Protein AF-A0A951MA47-F1 (afdb_monomer)

Mean predicted aligned error: 8.1 Å

Sequence (276 aa):
MQHIRQRESVGVTGVPTDPWRLNEQLLAAVAACHGVDVARRQLLNTLNTRKKLENVSHIVGARAGAGLSGSAEQRQLADGLASSGRAVELATDEWETASRHFTRLTRFLPSQLDDCVEGFVAVDAAEIDRLAQASLLACPNTQAHLKQLALEGARRRDASPDQVVPTADELSAWIFLLHQARSQAIGRFSQAREAYLQAEMAWELAKARVARARSARQIAEAQFRVGARAVGAFAQALFDLVGLRNELLRRESDACVARAAMYAMALQLPEQFGLR

Nearest PDB structures (foldseek):
  1ek9-assembly1_A  TM=6.982E-01  e=3.423E-06  Escherichia coli
  5bun-assembly1_B  TM=6.907E-01  e=4.918E-06  Salmonella enterica subsp. enterica serovar Typhi
  1wp1-assembly2_B  TM=6.843E-01  e=1.272E-05  Pseudomonas aeruginosa
  5azs-assembly1_A  TM=6.868E-01  e=1.747E-05  Pseudomonas aeruginosa PAO1
  5azs-assembly1_C  TM=6.600E-01  e=5.930E-05  Pseudomonas aeruginosa PAO1

Radius of gyration: 27.95 Å; Cα contacts (8 Å, |Δi|>4): 235; chains: 1; bounding box: 67×33×91 Å

Foldseek 3Di:
DDDPDDDDDDDDDDDPPDLLNVLVLLLQLLLLLLQLLLLVVLLVLLVVLLVVLVVVLVVQVVCVVVVNHDPVLNVLSVVLNVVSVVSNVVSVVSNVVSQVSNCVSPVDGSVPDDNPPDFDDDDDPVVLVVLLVLLLVSQVQLVVLVVVVVVLVVCVVVDDPPDDRDDPVRVVVSVVSNVVSSVVLNVQLVVLVVQLVVLVVQLVVLVVQLVVLVVLLVVQVVCVVVVVDRPNSNSVSSVSNSVSVSVSSVSRSSNVSSVSSSCSSSSNSCVVHVHD

pLDDT: mean 87.27, std 14.69, range [34.38, 98.25]

Structure (mmCIF, N/CA/C/O backbone):
data_AF-A0A951MA47-F1
#
_entry.id   AF-A0A951MA47-F1
#
loop_
_atom_site.group_PDB
_atom_site.id
_atom_site.type_symbol
_atom_site.label_atom_id
_atom_site.label_alt_id
_atom_site.label_comp_id
_atom_site.label_asym_id
_atom_site.label_entity_id
_atom_site.label_seq_id
_atom_site.pdbx_PDB_ins_code
_atom_site.Cartn_x
_atom_site.Cartn_y
_atom_site.Cartn_z
_atom_site.occupancy
_atom_site.B_iso_or_equiv
_atom_site.auth_seq_id
_atom_site.auth_comp_id
_atom_site.auth_asym_id
_atom_site.auth_atom_id
_atom_site.pdbx_PDB_model_num
ATOM 1 N N . MET A 1 1 ? -6.032 -6.947 -13.385 1.00 41.28 1 MET A N 1
ATOM 2 C CA . MET A 1 1 ? -6.262 -5.593 -13.968 1.00 41.28 1 MET A CA 1
ATOM 3 C C . MET A 1 1 ? -6.600 -5.647 -15.465 1.00 41.28 1 MET A C 1
ATOM 5 O O . MET A 1 1 ? -5.737 -5.423 -16.306 1.00 41.28 1 MET A O 1
ATOM 9 N N . GLN A 1 2 ? -7.852 -5.943 -15.820 1.00 36.34 2 GLN A N 1
ATOM 10 C CA . GLN A 1 2 ? -8.361 -5.762 -17.185 1.00 36.34 2 GLN A CA 1
ATOM 11 C C . GLN A 1 2 ? -9.354 -4.594 -17.197 1.00 36.34 2 GLN A C 1
ATOM 13 O O . GLN A 1 2 ? -10.115 -4.433 -16.251 1.00 36.34 2 GLN A O 1
ATOM 18 N N . HIS A 1 3 ? -9.369 -3.859 -18.313 1.00 38.41 3 HIS A N 1
ATOM 19 C CA . HIS A 1 3 ? -10.418 -2.928 -18.753 1.00 38.41 3 HIS A CA 1
ATOM 20 C C . HIS A 1 3 ? -10.245 -1.436 -18.429 1.00 38.41 3 HIS A C 1
ATOM 22 O O . HIS A 1 3 ? -11.101 -0.800 -17.826 1.00 38.41 3 HIS A O 1
ATOM 28 N N . ILE A 1 4 ? -9.252 -0.820 -19.076 1.00 40.50 4 ILE A N 1
ATOM 29 C CA . ILE A 1 4 ? -9.527 0.443 -19.774 1.00 40.50 4 ILE A CA 1
ATOM 30 C C . ILE A 1 4 ? -10.312 0.056 -21.032 1.00 40.50 4 ILE A C 1
ATOM 32 O O . ILE A 1 4 ? -9.763 -0.525 -21.969 1.00 40.50 4 ILE A O 1
ATOM 36 N N . ARG A 1 5 ? -11.632 0.278 -21.024 1.00 37.53 5 ARG A N 1
ATOM 37 C CA . ARG A 1 5 ? -12.473 0.053 -22.205 1.00 37.53 5 ARG A CA 1
ATOM 38 C C . ARG A 1 5 ? -11.976 0.933 -23.349 1.00 37.53 5 ARG A C 1
ATOM 40 O O . ARG A 1 5 ? -11.881 2.149 -23.205 1.00 37.53 5 ARG A O 1
ATOM 47 N N . GLN A 1 6 ? -11.701 0.278 -24.476 1.00 42.88 6 GLN A N 1
ATOM 48 C CA . GLN A 1 6 ? -11.473 0.885 -25.781 1.00 42.88 6 GLN A CA 1
ATOM 49 C C . GLN A 1 6 ? -12.529 1.963 -26.039 1.00 42.88 6 GLN A C 1
ATOM 51 O O . GLN A 1 6 ? -13.712 1.659 -26.197 1.00 42.88 6 GLN A O 1
ATOM 56 N N . ARG A 1 7 ? -12.098 3.224 -26.094 1.00 38.31 7 ARG A N 1
ATOM 57 C CA . ARG A 1 7 ? -12.793 4.237 -26.879 1.00 38.31 7 ARG A CA 1
ATOM 58 C C . ARG A 1 7 ? -11.986 4.463 -28.144 1.00 38.31 7 ARG A C 1
ATOM 60 O O . ARG A 1 7 ? -10.813 4.813 -28.094 1.00 38.31 7 ARG A O 1
ATOM 67 N N . GLU A 1 8 ? -12.674 4.139 -29.224 1.00 34.38 8 GLU A N 1
ATOM 68 C CA . GLU A 1 8 ? -12.430 4.384 -30.635 1.00 34.38 8 GLU A CA 1
ATOM 69 C C . GLU A 1 8 ? -11.320 5.387 -30.966 1.00 34.38 8 GLU A C 1
ATOM 71 O O . GLU A 1 8 ? -11.275 6.526 -30.504 1.00 34.38 8 GLU A O 1
ATOM 76 N N . SER A 1 9 ? -10.462 4.903 -31.857 1.00 40.66 9 SER A N 1
ATOM 77 C CA . SER A 1 9 ? -9.474 5.616 -32.646 1.00 40.66 9 SER A CA 1
ATOM 78 C C . SER A 1 9 ? -10.008 6.935 -33.211 1.00 40.66 9 SER A C 1
ATOM 80 O O . SER A 1 9 ? -10.691 6.956 -34.235 1.00 40.66 9 SER A O 1
ATOM 82 N N . VAL A 1 10 ? -9.602 8.045 -32.602 1.00 34.50 10 VAL A N 1
ATOM 83 C CA . VAL A 1 10 ? -9.452 9.317 -33.310 1.00 34.50 10 VAL A CA 1
ATOM 84 C C . VAL A 1 10 ? -7.957 9.534 -33.466 1.00 34.50 10 VAL A C 1
ATOM 86 O O . VAL A 1 10 ? -7.223 9.617 -32.483 1.00 34.50 10 VAL A O 1
ATOM 89 N N . GLY A 1 11 ? -7.506 9.521 -34.720 1.00 40.38 11 GLY A N 1
ATOM 90 C CA . GLY A 1 11 ? -6.102 9.607 -35.085 1.00 40.38 11 GLY A CA 1
ATOM 91 C C . GLY A 1 11 ? -5.443 10.846 -34.494 1.00 40.38 11 GLY A C 1
ATOM 92 O O . GLY A 1 11 ? -5.732 11.967 -34.902 1.00 40.38 11 GLY A O 1
ATOM 93 N N . VAL A 1 12 ? -4.515 10.626 -33.565 1.00 37.38 12 VAL A N 1
ATOM 94 C CA . VAL A 1 12 ? -3.495 11.611 -33.220 1.00 37.38 12 VAL A CA 1
ATOM 95 C C . VAL A 1 12 ? -2.242 11.210 -33.977 1.00 37.38 12 VAL A C 1
ATOM 97 O O . VAL A 1 12 ? -1.470 10.342 -33.577 1.00 37.38 12 VAL A O 1
ATOM 100 N N . THR A 1 13 ? -2.084 11.825 -35.139 1.00 45.56 13 THR A N 1
ATOM 101 C CA . THR A 1 13 ? -0.834 11.866 -35.883 1.00 45.56 13 THR A CA 1
ATOM 102 C C . THR A 1 13 ? 0.265 12.495 -35.024 1.00 45.56 13 THR A C 1
ATOM 104 O O . THR A 1 13 ? 0.169 13.664 -34.664 1.00 45.56 13 THR A O 1
ATOM 107 N N . GLY A 1 14 ? 1.329 11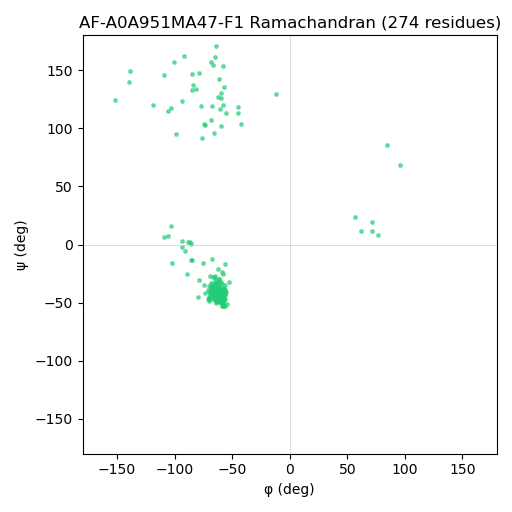.727 -34.773 1.00 47.88 14 GLY A N 1
ATOM 108 C CA . GLY A 1 14 ? 2.696 12.240 -34.685 1.00 47.88 14 GLY A CA 1
ATOM 109 C C . GLY A 1 14 ? 3.160 12.814 -33.349 1.00 47.88 14 GLY A C 1
ATOM 110 O O . GLY A 1 14 ? 3.223 14.024 -33.210 1.00 47.88 14 GLY A O 1
ATOM 111 N N . VAL A 1 15 ? 3.651 11.950 -32.455 1.00 40.47 15 VAL A N 1
ATOM 112 C CA . VAL A 1 15 ? 4.985 12.071 -31.829 1.00 40.47 15 VAL A CA 1
ATOM 113 C C . VAL A 1 15 ? 5.432 10.641 -31.494 1.00 40.47 15 VAL A C 1
ATOM 115 O O . VAL A 1 15 ? 4.688 9.954 -30.797 1.00 40.47 15 VAL A O 1
ATOM 118 N N . PRO A 1 16 ? 6.600 10.143 -31.945 1.00 47.38 16 PRO A N 1
ATOM 119 C CA . PRO A 1 16 ? 7.170 8.945 -31.345 1.00 47.38 16 PRO A CA 1
ATOM 120 C C . PRO A 1 16 ? 7.538 9.300 -29.901 1.00 47.38 16 PRO A C 1
ATOM 122 O O . PRO A 1 16 ? 8.564 9.929 -29.642 1.00 47.38 16 PRO A O 1
ATOM 125 N N . THR A 1 17 ? 6.651 8.988 -28.957 1.00 61.50 17 THR A N 1
ATOM 126 C CA . THR A 1 17 ? 6.951 9.101 -27.532 1.00 61.50 17 THR A CA 1
ATOM 127 C C . THR A 1 17 ? 8.120 8.183 -27.239 1.00 61.50 17 THR A C 1
ATOM 129 O O . THR A 1 17 ? 8.021 6.973 -27.424 1.00 61.50 17 THR A O 1
ATOM 132 N N . ASP A 1 18 ? 9.231 8.780 -26.811 1.00 81.44 18 ASP A N 1
ATOM 133 C CA . ASP A 1 18 ? 10.377 8.061 -26.270 1.00 81.44 18 ASP A CA 1
ATOM 134 C C . ASP A 1 18 ? 9.864 6.996 -25.282 1.00 81.44 18 ASP A C 1
ATOM 136 O O . ASP A 1 18 ? 9.185 7.359 -24.310 1.00 81.44 18 ASP A O 1
ATOM 140 N N . PRO A 1 19 ? 10.113 5.696 -25.531 1.00 83.50 19 PRO A N 1
ATOM 141 C CA . PRO A 1 19 ? 9.547 4.622 -24.725 1.00 83.50 19 PRO A CA 1
ATOM 142 C C . PRO A 1 19 ? 9.932 4.749 -23.246 1.00 83.50 19 PRO A C 1
ATOM 144 O O . PRO A 1 19 ? 9.160 4.324 -22.387 1.00 83.50 19 PRO A O 1
ATOM 147 N N . TRP A 1 20 ? 11.052 5.407 -22.923 1.00 84.88 20 TRP A N 1
ATOM 148 C CA . TRP A 1 20 ? 11.404 5.743 -21.541 1.00 84.88 20 TRP A CA 1
ATOM 149 C C . TRP A 1 20 ? 10.418 6.704 -20.902 1.00 84.88 20 TRP A C 1
ATOM 151 O O . TRP A 1 20 ? 9.889 6.413 -19.833 1.00 84.88 20 TRP A O 1
ATOM 161 N N . ARG A 1 21 ? 10.107 7.811 -21.581 1.00 88.31 21 ARG A N 1
ATOM 162 C CA . ARG A 1 21 ? 9.154 8.805 -21.073 1.00 88.31 21 ARG A CA 1
ATOM 163 C C . ARG A 1 21 ? 7.772 8.202 -20.861 1.00 88.31 21 ARG A C 1
ATOM 165 O O . ARG A 1 21 ? 7.121 8.527 -19.874 1.00 88.31 21 ARG A O 1
ATOM 172 N N . LEU A 1 22 ? 7.332 7.315 -21.756 1.00 90.12 22 LEU A N 1
ATOM 173 C CA . LEU A 1 22 ? 6.062 6.609 -21.583 1.00 90.12 22 LEU A CA 1
ATOM 174 C C . LEU A 1 22 ? 6.086 5.714 -20.334 1.00 90.12 22 LEU A C 1
ATOM 176 O O . LEU A 1 22 ? 5.162 5.773 -19.529 1.00 90.12 22 LEU A O 1
ATOM 180 N N . ASN A 1 23 ? 7.142 4.918 -20.144 1.00 92.19 23 ASN A N 1
ATOM 181 C CA . ASN A 1 23 ? 7.280 4.054 -18.968 1.00 92.19 23 ASN A CA 1
ATOM 182 C C . ASN A 1 23 ? 7.355 4.868 -17.662 1.00 92.19 23 ASN A C 1
ATOM 184 O O . ASN A 1 23 ? 6.723 4.491 -16.679 1.00 92.19 23 ASN A O 1
ATOM 188 N N . GLU A 1 24 ? 8.054 6.006 -17.650 1.00 92.00 24 GLU A N 1
ATOM 189 C CA . GLU A 1 24 ? 8.103 6.922 -16.501 1.00 92.00 24 GLU A CA 1
ATOM 190 C C . GLU A 1 24 ? 6.728 7.524 -16.179 1.00 92.00 24 GLU A C 1
ATOM 192 O O . GLU A 1 24 ? 6.306 7.537 -15.021 1.00 92.00 24 GLU A O 1
ATOM 197 N N . GLN A 1 25 ? 5.999 7.989 -17.199 1.00 93.19 25 GLN A N 1
ATOM 198 C CA . GLN A 1 25 ? 4.650 8.535 -17.033 1.00 93.19 25 GLN A CA 1
ATOM 199 C C . GLN A 1 25 ? 3.665 7.477 -16.530 1.00 93.19 25 GLN A C 1
ATOM 201 O O . GLN A 1 25 ? 2.889 7.749 -15.612 1.00 93.19 25 GLN A O 1
ATOM 206 N N . LEU A 1 26 ? 3.719 6.265 -17.089 1.00 93.38 26 LEU A N 1
ATOM 207 C CA . LEU A 1 26 ? 2.903 5.142 -16.635 1.00 93.38 26 LEU A CA 1
ATOM 208 C C . LEU A 1 26 ? 3.242 4.758 -15.194 1.00 93.38 26 LEU A C 1
ATOM 210 O O . LEU A 1 26 ? 2.330 4.561 -14.398 1.00 93.38 26 LEU A O 1
ATOM 214 N N . LEU A 1 27 ? 4.523 4.711 -14.823 1.00 94.94 27 LEU A N 1
ATOM 215 C CA . LEU A 1 27 ? 4.934 4.403 -13.454 1.00 94.94 27 LEU A CA 1
ATOM 216 C C . LEU A 1 27 ? 4.416 5.451 -12.459 1.00 94.94 27 LEU A C 1
ATOM 218 O O . LEU A 1 27 ? 3.888 5.090 -11.407 1.00 94.94 27 LEU A O 1
ATOM 222 N N . ALA A 1 28 ? 4.503 6.739 -12.803 1.00 95.69 28 ALA A N 1
ATOM 223 C CA . ALA A 1 28 ? 3.951 7.817 -11.983 1.00 95.69 28 ALA A CA 1
ATOM 224 C C . ALA A 1 28 ? 2.422 7.711 -11.844 1.00 95.69 28 ALA A C 1
ATOM 226 O O . ALA A 1 28 ? 1.886 7.900 -10.750 1.00 95.69 28 ALA A O 1
ATOM 227 N N . ALA A 1 29 ? 1.718 7.366 -12.927 1.00 93.69 29 ALA A N 1
ATOM 228 C CA . ALA A 1 29 ? 0.278 7.132 -12.892 1.00 93.69 29 ALA A CA 1
ATOM 229 C C . ALA A 1 29 ? -0.083 5.934 -11.996 1.00 93.69 29 ALA A C 1
ATOM 231 O O . ALA A 1 29 ? -0.969 6.055 -11.154 1.00 93.69 29 ALA A O 1
ATOM 232 N N . VAL A 1 30 ? 0.643 4.816 -12.106 1.00 93.25 30 VAL A N 1
ATOM 233 C CA . VAL A 1 30 ? 0.463 3.619 -11.263 1.00 93.25 30 VAL A CA 1
ATOM 234 C C . VAL A 1 30 ? 0.679 3.941 -9.786 1.00 93.25 30 VAL A C 1
ATOM 236 O O . VAL A 1 30 ? -0.142 3.563 -8.950 1.00 93.25 30 VAL A O 1
ATOM 239 N N . ALA A 1 31 ? 1.739 4.681 -9.456 1.00 95.06 31 ALA A N 1
ATOM 240 C CA . ALA A 1 31 ? 1.999 5.117 -8.087 1.00 95.06 31 ALA A CA 1
ATOM 241 C C . ALA A 1 31 ? 0.860 5.992 -7.539 1.00 95.06 31 ALA A C 1
ATOM 243 O O . ALA A 1 31 ? 0.426 5.806 -6.403 1.00 95.06 31 ALA A O 1
ATOM 244 N N . ALA A 1 32 ? 0.319 6.898 -8.357 1.00 95.00 32 ALA A N 1
ATOM 245 C CA . ALA A 1 32 ? -0.814 7.728 -7.966 1.00 95.00 32 ALA A CA 1
ATOM 246 C C . ALA A 1 32 ? -2.109 6.916 -7.770 1.00 95.00 32 ALA A C 1
ATOM 248 O O . ALA A 1 32 ? -2.846 7.184 -6.820 1.00 95.00 32 ALA A O 1
ATOM 249 N N . CYS A 1 33 ? -2.368 5.910 -8.616 1.00 93.62 33 CYS A N 1
ATOM 250 C CA . CYS A 1 33 ? -3.496 4.986 -8.454 1.00 93.62 33 CYS A CA 1
ATOM 251 C C . CYS A 1 33 ? -3.425 4.257 -7.107 1.00 93.62 33 CYS A C 1
ATOM 253 O O . CYS A 1 33 ? -4.389 4.282 -6.340 1.00 93.62 33 CYS A O 1
ATOM 255 N N . HIS A 1 34 ? -2.275 3.651 -6.792 1.00 93.38 34 HIS A N 1
ATOM 256 C CA . HIS A 1 34 ? -2.089 2.962 -5.516 1.00 93.38 34 HIS A CA 1
ATOM 257 C C . HIS A 1 34 ? -2.162 3.923 -4.324 1.00 93.38 34 HIS A C 1
ATOM 259 O O . HIS A 1 34 ? -2.782 3.587 -3.319 1.00 93.38 34 HIS A O 1
ATOM 265 N N . GLY A 1 35 ? -1.612 5.136 -4.437 1.00 94.62 35 GLY A N 1
ATOM 266 C CA . GLY A 1 35 ? -1.691 6.144 -3.376 1.00 94.62 35 GLY A CA 1
ATOM 267 C C . GLY A 1 35 ? -3.131 6.518 -3.006 1.00 94.62 35 GLY A C 1
ATOM 268 O O . GLY A 1 35 ? -3.468 6.585 -1.823 1.00 94.62 35 GLY A O 1
ATOM 269 N N . VAL A 1 36 ? -4.004 6.706 -4.002 1.00 95.31 36 VAL A N 1
ATOM 270 C CA . VAL A 1 36 ? -5.433 6.979 -3.769 1.00 95.31 36 VAL A CA 1
ATOM 271 C C . VAL A 1 36 ? -6.155 5.776 -3.172 1.00 95.31 36 VAL A C 1
ATOM 273 O O . VAL A 1 36 ? -6.929 5.954 -2.228 1.00 95.31 36 VAL A O 1
ATOM 276 N N . ASP A 1 37 ? -5.908 4.566 -3.683 1.00 93.44 37 ASP A N 1
ATOM 277 C CA . ASP A 1 37 ? -6.530 3.347 -3.150 1.00 93.44 37 ASP A CA 1
ATOM 278 C C . ASP A 1 37 ? -6.136 3.106 -1.685 1.00 93.44 37 ASP A C 1
ATOM 280 O O . ASP A 1 37 ? -6.999 2.890 -0.830 1.00 93.44 37 ASP A O 1
ATOM 284 N N . VAL A 1 38 ? -4.846 3.236 -1.363 1.00 94.75 38 VAL A N 1
ATOM 285 C CA . VAL A 1 38 ? -4.341 3.108 0.008 1.00 94.75 38 VAL A CA 1
ATOM 286 C C . VAL A 1 38 ? -5.015 4.118 0.925 1.00 94.75 38 VAL A C 1
ATOM 288 O O . VAL A 1 38 ? -5.559 3.714 1.953 1.00 94.75 38 VAL A O 1
ATOM 291 N N . ALA A 1 39 ? -5.045 5.399 0.552 1.00 96.12 39 ALA A N 1
ATOM 292 C CA . ALA A 1 39 ? -5.657 6.434 1.380 1.00 96.12 39 ALA A CA 1
ATOM 293 C C . ALA A 1 39 ? -7.165 6.187 1.583 1.00 96.12 39 ALA A C 1
ATOM 295 O O . ALA A 1 39 ? -7.670 6.261 2.706 1.00 96.12 39 ALA A O 1
ATOM 296 N N . ARG A 1 40 ? -7.885 5.774 0.527 1.00 95.38 40 ARG A N 1
ATOM 297 C CA . ARG A 1 40 ? -9.303 5.384 0.614 1.00 95.38 40 ARG A CA 1
ATOM 298 C C . ARG A 1 40 ? -9.500 4.214 1.582 1.00 95.38 40 ARG A C 1
ATOM 300 O O . ARG A 1 40 ? -10.366 4.266 2.457 1.00 95.38 40 ARG A O 1
ATOM 307 N N . ARG A 1 41 ? -8.708 3.147 1.453 1.00 94.62 41 ARG A N 1
ATOM 308 C CA . ARG A 1 41 ? -8.818 1.946 2.303 1.00 94.62 41 ARG A CA 1
ATOM 309 C C . ARG A 1 41 ? -8.410 2.230 3.751 1.00 94.62 41 ARG A C 1
ATOM 311 O O . ARG A 1 41 ? -9.008 1.659 4.666 1.00 94.62 41 ARG A O 1
ATOM 318 N N . GLN A 1 42 ? -7.456 3.130 3.980 1.00 95.94 42 GLN A N 1
ATOM 319 C CA . GLN A 1 42 ? -7.081 3.605 5.313 1.00 95.94 42 GLN A CA 1
ATOM 320 C C . GLN A 1 42 ? -8.217 4.391 5.968 1.00 95.94 42 GLN A C 1
ATOM 322 O O . GLN A 1 42 ? -8.591 4.068 7.096 1.00 95.94 42 GLN A O 1
ATOM 327 N N . LEU A 1 43 ? -8.838 5.328 5.246 1.00 97.00 43 LEU A N 1
ATOM 328 C CA . LEU A 1 43 ? -10.023 6.049 5.715 1.00 97.00 43 LEU A CA 1
ATOM 329 C C . LEU A 1 43 ? -11.157 5.081 6.085 1.00 97.00 43 LEU A C 1
ATOM 331 O O . LEU A 1 43 ? -11.713 5.163 7.181 1.00 97.00 43 LEU A O 1
ATOM 335 N N . LEU A 1 44 ? -11.448 4.095 5.229 1.00 96.38 44 LEU A N 1
ATOM 336 C CA . LEU A 1 44 ? -12.455 3.066 5.514 1.00 96.38 44 LEU A CA 1
ATOM 337 C C . LEU A 1 44 ? -12.108 2.220 6.749 1.00 96.38 44 LEU A C 1
ATOM 339 O O . LEU A 1 44 ? -12.993 1.909 7.552 1.00 96.38 44 LEU A O 1
ATOM 343 N N . ASN A 1 45 ? -10.841 1.837 6.942 1.00 96.50 45 ASN A N 1
ATOM 344 C CA . ASN A 1 45 ? -10.410 1.127 8.151 1.00 96.50 45 ASN A CA 1
ATOM 345 C C . ASN A 1 45 ? -10.627 1.987 9.408 1.00 96.50 45 ASN A C 1
ATOM 347 O O . ASN A 1 45 ? -11.125 1.478 10.418 1.00 96.50 45 ASN A O 1
ATOM 351 N N . THR A 1 46 ? -10.303 3.278 9.348 1.00 97.38 46 THR A N 1
ATOM 352 C CA . THR A 1 46 ? -10.457 4.214 10.469 1.00 97.38 46 THR A CA 1
ATOM 353 C C . THR A 1 46 ? -11.932 4.470 10.797 1.00 97.38 46 THR A C 1
ATOM 355 O O . THR A 1 46 ? -12.331 4.361 11.958 1.00 97.38 46 THR A O 1
ATOM 358 N N . LEU A 1 47 ? -12.789 4.678 9.793 1.00 97.88 47 LEU A N 1
ATOM 359 C CA . LEU A 1 47 ? -14.240 4.819 9.979 1.00 97.88 47 LEU A CA 1
ATOM 360 C C . LEU A 1 47 ? -14.865 3.562 10.601 1.00 97.88 47 LEU A C 1
ATOM 362 O O . LEU 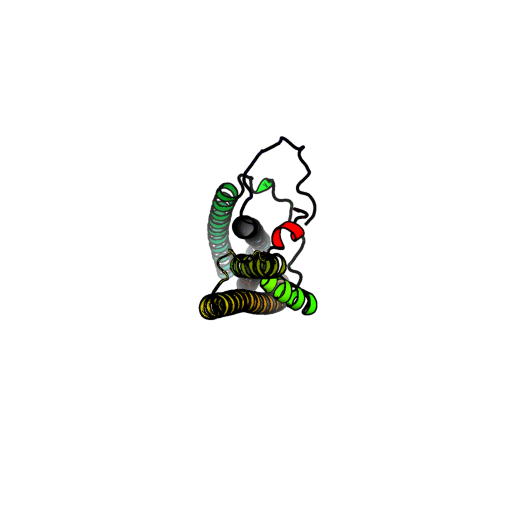A 1 47 ? -15.628 3.645 11.565 1.00 97.88 47 LEU A O 1
ATOM 366 N N . ASN A 1 48 ? -14.489 2.377 10.113 1.00 97.12 48 ASN A N 1
ATOM 367 C CA . ASN A 1 48 ? -14.945 1.108 10.688 1.00 97.12 48 ASN A CA 1
ATOM 368 C C . ASN A 1 48 ? -14.507 0.935 12.150 1.00 97.12 48 ASN A C 1
ATOM 370 O O . ASN A 1 48 ? -15.208 0.311 12.947 1.00 97.12 48 ASN A O 1
ATOM 374 N N . THR A 1 49 ? -13.350 1.482 12.509 1.00 96.12 49 THR A N 1
ATOM 375 C CA . THR A 1 49 ? -12.813 1.463 13.876 1.00 96.12 49 THR A CA 1
ATOM 376 C C . THR A 1 49 ? -13.611 2.363 14.794 1.00 96.12 49 THR A C 1
ATOM 378 O O . THR A 1 49 ? -14.036 1.921 15.860 1.00 96.12 49 THR A O 1
ATOM 381 N N . ARG A 1 50 ? -13.890 3.591 14.348 1.00 96.81 50 ARG A N 1
ATOM 382 C CA . ARG A 1 50 ? -14.779 4.513 15.051 1.00 96.81 50 ARG A CA 1
ATOM 383 C C . ARG A 1 50 ? -16.144 3.880 15.311 1.00 96.81 50 ARG A C 1
ATOM 385 O O . ARG A 1 50 ? -16.549 3.793 16.465 1.00 96.81 50 ARG A O 1
ATOM 392 N N . LYS A 1 51 ? -16.781 3.326 14.276 1.00 97.06 51 LYS A N 1
ATOM 393 C CA . LYS A 1 51 ? -18.082 2.649 14.396 1.00 97.06 51 LYS A CA 1
ATOM 394 C C .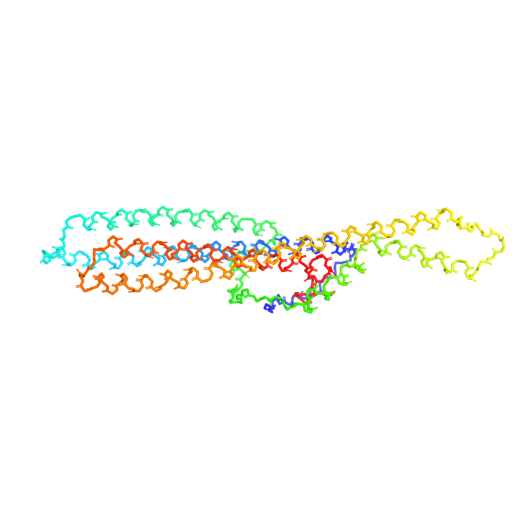 LYS A 1 51 ? -18.057 1.499 15.410 1.00 97.06 51 LYS A C 1
ATOM 396 O O . LYS A 1 51 ? -19.012 1.287 16.150 1.00 97.06 51 LYS A O 1
ATOM 401 N N . LYS A 1 52 ? -16.955 0.744 15.485 1.00 95.88 52 LYS A N 1
ATOM 402 C CA . LYS A 1 52 ? -16.789 -0.310 16.500 1.00 95.88 52 LYS A CA 1
ATOM 403 C C . LYS A 1 52 ? -16.691 0.244 17.921 1.00 95.88 52 LYS A C 1
ATOM 405 O O . LYS A 1 52 ? -17.269 -0.354 18.824 1.00 95.88 52 LYS A O 1
ATOM 410 N N . LEU A 1 53 ? -15.985 1.355 18.126 1.00 95.81 53 LEU A N 1
ATOM 411 C CA . LEU A 1 53 ? -15.916 2.020 19.431 1.00 95.81 53 LEU A CA 1
ATOM 412 C C . LEU A 1 53 ? -17.276 2.598 19.840 1.00 95.81 53 LEU A C 1
ATOM 414 O O . LEU A 1 53 ? -17.674 2.449 20.993 1.00 95.81 53 LEU A O 1
ATOM 418 N N . GLU A 1 54 ? -18.022 3.172 18.894 1.00 95.88 54 GLU A N 1
ATOM 419 C CA . GLU A 1 54 ? -19.396 3.647 19.110 1.00 95.88 54 GLU A CA 1
ATOM 420 C C . GLU A 1 54 ? -20.306 2.488 19.541 1.00 95.88 54 GLU A C 1
ATOM 422 O O . GLU A 1 54 ? -20.975 2.578 20.568 1.00 95.88 54 GLU A O 1
ATOM 427 N N . ASN A 1 55 ? -20.238 1.337 18.865 1.00 94.31 55 ASN A N 1
ATOM 428 C CA . ASN A 1 55 ? -20.980 0.141 19.278 1.00 94.31 55 ASN A CA 1
ATOM 429 C C . ASN A 1 55 ? -20.621 -0.319 20.702 1.00 94.31 55 ASN A C 1
ATOM 431 O O . ASN A 1 55 ? -21.491 -0.720 21.475 1.00 94.31 55 ASN A O 1
ATOM 435 N N . VAL A 1 56 ? -19.339 -0.253 21.065 1.00 93.75 56 VAL A N 1
ATOM 436 C CA . VAL A 1 56 ? -18.870 -0.603 22.411 1.00 93.75 56 VAL A CA 1
ATOM 437 C C . VAL A 1 56 ? -19.335 0.402 23.465 1.00 93.75 56 VAL A C 1
ATOM 439 O O . VAL A 1 56 ? -19.555 0.008 24.611 1.00 93.75 56 VAL A O 1
ATOM 442 N N . SER A 1 57 ? -19.579 1.659 23.092 1.00 93.69 57 SER A N 1
ATOM 443 C CA . SER A 1 57 ? -20.111 2.672 24.011 1.00 93.69 57 SER A CA 1
ATOM 444 C C . SER A 1 57 ? -21.485 2.324 24.557 1.00 93.69 57 SER A C 1
ATOM 446 O O . SER A 1 57 ? -21.720 2.495 25.752 1.00 93.69 57 SER A O 1
ATOM 448 N N . HIS A 1 58 ? -22.340 1.705 23.743 1.00 91.94 58 HIS A N 1
ATOM 449 C CA . HIS A 1 58 ? -23.634 1.210 24.202 1.00 91.94 58 HIS A CA 1
ATOM 450 C C . HIS A 1 58 ? -23.485 0.086 25.237 1.00 91.94 58 HIS A C 1
ATOM 452 O O . HIS A 1 58 ? -24.207 0.065 26.231 1.00 91.94 58 HIS A O 1
ATOM 458 N N . ILE A 1 59 ? -22.509 -0.811 25.052 1.00 91.81 59 ILE A N 1
ATOM 459 C CA . ILE A 1 59 ? -22.235 -1.911 25.990 1.00 91.81 59 ILE A CA 1
ATOM 460 C C . ILE A 1 59 ? -21.717 -1.365 27.325 1.00 91.81 59 ILE A C 1
ATOM 462 O O . ILE A 1 59 ? -22.194 -1.767 28.386 1.00 91.81 59 ILE A O 1
ATOM 466 N N . VAL A 1 60 ? -20.755 -0.439 27.285 1.00 92.31 60 VAL A N 1
ATOM 467 C CA . VAL A 1 60 ? -20.213 0.194 28.498 1.00 92.31 60 VAL A CA 1
ATOM 468 C C . VAL A 1 60 ? -21.288 1.018 29.207 1.00 92.31 60 VAL A C 1
ATOM 470 O O . VAL A 1 60 ? -21.410 0.934 30.426 1.00 92.31 60 VAL A O 1
ATOM 473 N N . GLY A 1 61 ? -22.120 1.748 28.460 1.00 90.44 61 GLY A N 1
ATOM 474 C CA . GLY A 1 61 ? -23.263 2.486 28.998 1.00 90.44 61 GLY A CA 1
ATOM 475 C C . GLY A 1 61 ? -24.257 1.581 29.729 1.00 90.44 61 GLY A C 1
ATOM 476 O O . GLY A 1 61 ? -24.632 1.879 30.861 1.00 90.44 61 GLY A O 1
ATOM 477 N N . ALA A 1 62 ? -24.614 0.437 29.138 1.00 90.06 62 ALA A N 1
ATOM 478 C CA . ALA A 1 62 ? -25.493 -0.544 29.775 1.00 90.06 62 ALA A CA 1
ATOM 479 C C . ALA A 1 62 ? -24.884 -1.125 31.063 1.00 90.06 62 ALA A C 1
ATOM 481 O O . ALA A 1 62 ? -25.571 -1.235 32.078 1.00 90.06 62 ALA A O 1
ATOM 482 N N . ARG A 1 63 ? -23.581 -1.445 31.060 1.00 90.56 63 ARG A N 1
ATOM 483 C CA . ARG A 1 63 ? -22.881 -1.920 32.267 1.00 90.56 63 ARG A CA 1
ATOM 484 C C . ARG A 1 63 ? -22.839 -0.862 33.360 1.00 90.56 63 ARG A C 1
ATOM 486 O O . ARG A 1 63 ? -23.059 -1.196 34.517 1.00 90.56 63 ARG A O 1
ATOM 493 N N . ALA A 1 64 ? -22.584 0.393 33.006 1.00 88.94 64 ALA A N 1
ATOM 494 C CA . ALA A 1 64 ? -22.582 1.490 33.964 1.00 88.94 64 ALA A CA 1
ATOM 495 C C . ALA A 1 64 ? -23.977 1.711 34.568 1.00 88.94 64 ALA A C 1
ATOM 497 O O . ALA A 1 64 ? -24.093 1.854 35.781 1.00 88.94 64 ALA A O 1
ATOM 498 N N . GLY A 1 65 ? -25.039 1.643 33.7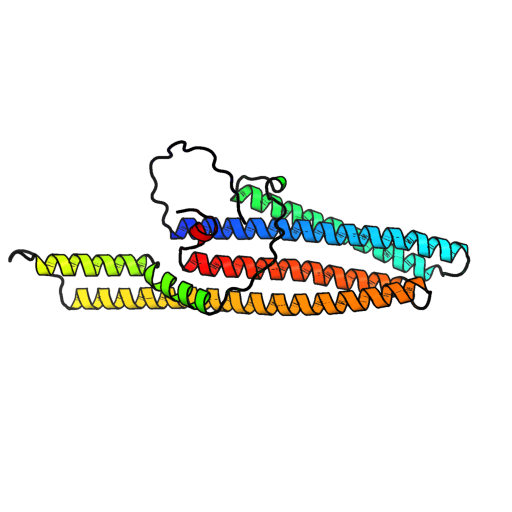54 1.00 89.19 65 GLY A N 1
ATOM 499 C CA . GLY A 1 65 ? -26.426 1.694 34.234 1.00 89.19 65 GLY A CA 1
ATOM 500 C C . GLY A 1 65 ? -26.790 0.543 35.181 1.00 89.19 65 GLY A C 1
ATOM 501 O O . GLY A 1 65 ? -27.596 0.728 36.086 1.00 89.19 65 GLY A O 1
ATOM 502 N N . ALA A 1 66 ? -26.150 -0.618 35.019 1.00 89.44 66 ALA A N 1
ATOM 503 C CA . ALA A 1 66 ? -26.270 -1.765 35.920 1.00 89.44 66 ALA A CA 1
ATOM 504 C C . ALA A 1 66 ? -25.299 -1.729 37.122 1.00 89.44 66 ALA A C 1
ATOM 506 O O . ALA A 1 66 ? -25.257 -2.683 37.895 1.00 89.44 66 ALA A O 1
ATOM 507 N N . GLY A 1 67 ? -24.481 -0.679 37.274 1.00 87.50 67 GLY A N 1
ATOM 508 C CA . GLY A 1 67 ? -23.466 -0.582 38.332 1.00 87.50 67 GLY A CA 1
ATOM 509 C C . GLY A 1 67 ? -22.255 -1.513 38.156 1.00 87.50 67 GLY A C 1
ATOM 510 O O . GLY A 1 67 ? -21.455 -1.660 39.073 1.00 87.50 67 GLY A O 1
ATOM 511 N N . LEU A 1 68 ? -22.101 -2.134 36.982 1.00 83.06 68 LEU A N 1
ATOM 512 C CA . LEU A 1 68 ? -21.042 -3.098 36.650 1.00 83.06 68 LEU A CA 1
ATOM 513 C C . LEU A 1 68 ? -19.814 -2.456 35.980 1.00 83.06 68 LEU A C 1
ATOM 515 O O . LEU A 1 68 ? -18.862 -3.156 35.642 1.00 83.06 68 LEU A O 1
ATOM 519 N N . SER A 1 69 ? -19.841 -1.146 35.731 1.00 81.31 69 SER A N 1
ATOM 520 C CA . SER A 1 69 ? -18.747 -0.395 35.105 1.00 81.31 69 SER A CA 1
ATOM 521 C C . SER A 1 69 ? -18.569 0.956 35.793 1.00 81.31 69 SER A C 1
ATOM 523 O O . SER A 1 69 ? -19.543 1.609 36.168 1.00 81.31 69 SER A O 1
ATOM 525 N N . GLY A 1 70 ? -17.312 1.362 35.978 1.00 83.75 70 GLY A N 1
ATOM 526 C CA . GLY A 1 70 ? -16.949 2.616 36.636 1.00 83.75 70 GLY A CA 1
ATOM 527 C C . GLY A 1 70 ? -16.784 3.789 35.666 1.00 83.75 70 GLY A C 1
ATOM 528 O O . GLY A 1 70 ? -16.530 3.618 34.474 1.00 83.75 70 GLY A O 1
ATOM 529 N N . SER A 1 71 ? -16.815 5.011 36.205 1.00 85.50 71 SER A N 1
ATOM 530 C CA . SER A 1 71 ? -16.610 6.253 35.435 1.00 85.50 71 SER A CA 1
ATOM 531 C C . SER A 1 71 ? -15.253 6.325 34.714 1.00 85.50 71 SER A C 1
ATOM 533 O O . SER A 1 71 ? -15.121 7.022 33.710 1.00 85.50 71 SER A O 1
ATOM 535 N N . ALA A 1 72 ? -14.245 5.584 35.186 1.00 87.81 72 ALA A N 1
ATOM 536 C CA . ALA A 1 72 ? -12.946 5.476 34.527 1.00 87.81 72 ALA A CA 1
ATOM 537 C C . ALA A 1 72 ? -13.025 4.764 33.163 1.00 87.81 72 ALA A C 1
ATOM 539 O O . ALA A 1 72 ? -12.388 5.213 32.213 1.00 87.81 72 ALA A O 1
ATOM 540 N N . GLU A 1 73 ? -13.830 3.702 33.033 1.00 88.81 73 GLU A N 1
ATOM 541 C CA . GLU A 1 73 ? -13.999 2.989 31.757 1.00 88.81 73 GLU A CA 1
ATOM 542 C C . GLU A 1 73 ? -14.714 3.859 30.719 1.00 88.81 73 GLU A C 1
ATOM 544 O O . GLU A 1 73 ? -14.331 3.884 29.550 1.00 88.81 73 GLU A O 1
ATOM 549 N N . GLN A 1 74 ? -15.718 4.625 31.155 1.00 89.62 74 GLN A N 1
ATOM 550 C CA . GLN A 1 74 ? -16.419 5.581 30.298 1.00 89.62 74 GLN A CA 1
ATOM 551 C C . GLN A 1 74 ? -15.479 6.676 29.778 1.00 89.62 74 GLN A C 1
ATOM 553 O O . GLN A 1 74 ? -15.520 6.992 28.590 1.00 89.62 74 GLN A O 1
ATOM 558 N N . ARG A 1 75 ? -14.595 7.214 30.634 1.00 91.12 75 ARG A N 1
ATOM 559 C CA . ARG A 1 75 ? -13.580 8.197 30.218 1.00 91.12 75 ARG A CA 1
ATOM 560 C C . ARG A 1 75 ? -12.594 7.614 29.210 1.00 91.12 75 ARG A C 1
ATOM 562 O O . ARG A 1 75 ? -12.408 8.206 28.157 1.00 91.12 75 ARG A O 1
ATOM 569 N N . GLN A 1 76 ? -12.048 6.424 29.472 1.00 91.94 76 GLN A N 1
ATOM 570 C CA . GLN A 1 76 ? -11.136 5.754 28.533 1.00 91.94 76 GLN A CA 1
ATOM 571 C C . GLN A 1 76 ? -11.769 5.551 27.151 1.00 91.94 76 GLN A C 1
ATOM 573 O O . GLN A 1 76 ? -11.109 5.716 26.125 1.00 91.94 76 GLN A O 1
ATOM 578 N N . LEU A 1 77 ? -13.056 5.200 27.107 1.00 93.25 77 LEU A N 1
ATOM 579 C CA . LEU A 1 77 ? -13.762 5.053 25.843 1.00 93.25 77 LEU A CA 1
ATOM 580 C C . LEU A 1 77 ? -14.011 6.399 25.149 1.00 93.25 77 LEU A C 1
ATOM 582 O O . LEU A 1 77 ? -13.870 6.479 23.929 1.00 93.25 77 LEU A O 1
ATOM 586 N N . ALA A 1 78 ? -14.349 7.446 25.904 1.00 94.00 78 ALA A N 1
ATOM 587 C CA . ALA A 1 78 ? -14.496 8.798 25.372 1.00 94.00 78 ALA A CA 1
ATOM 588 C C . ALA A 1 78 ? -13.178 9.310 24.764 1.00 94.00 78 ALA A C 1
ATOM 590 O O . ALA A 1 78 ? -13.179 9.812 23.638 1.00 94.00 78 ALA A O 1
ATOM 591 N N . ASP A 1 79 ? -12.050 9.087 25.442 1.00 93.88 79 ASP A N 1
ATOM 592 C CA . ASP A 1 79 ? -10.713 9.422 24.941 1.00 93.88 79 ASP A CA 1
ATOM 593 C C . ASP A 1 79 ? -10.381 8.645 23.656 1.00 93.88 79 ASP A C 1
ATOM 595 O O . ASP A 1 79 ? -9.827 9.198 22.697 1.00 93.88 79 ASP A O 1
ATOM 599 N N . GLY A 1 80 ? -10.773 7.368 23.597 1.00 94.31 80 GLY A N 1
ATOM 600 C CA . GLY A 1 80 ? -10.668 6.544 22.394 1.00 94.31 80 GLY A CA 1
ATOM 601 C C . GLY A 1 80 ? -11.501 7.092 21.231 1.00 94.31 80 GLY A C 1
ATOM 602 O O . GLY A 1 80 ? -10.992 7.245 20.122 1.00 94.31 80 GLY A O 1
ATOM 603 N N . LEU A 1 81 ? -12.765 7.451 21.464 1.00 96.25 81 LEU A N 1
ATOM 604 C CA . LEU A 1 81 ? -13.637 8.049 20.445 1.00 96.25 81 LEU A CA 1
ATOM 605 C C . LEU A 1 81 ? -13.096 9.391 19.934 1.00 96.25 81 LEU A C 1
ATOM 607 O O . LEU A 1 81 ? -13.089 9.618 18.723 1.00 96.25 81 LEU A O 1
ATOM 611 N N . ALA A 1 82 ? -12.586 10.243 20.826 1.00 96.06 82 ALA A N 1
ATOM 612 C CA . ALA A 1 82 ? -11.955 11.507 20.453 1.00 96.06 82 ALA A CA 1
ATOM 613 C C . ALA A 1 82 ? -10.694 11.282 19.601 1.00 96.06 82 ALA A C 1
ATOM 615 O O . ALA A 1 82 ? -10.503 11.938 18.576 1.00 96.06 82 ALA A O 1
ATOM 616 N N . SER A 1 83 ? -9.857 10.311 19.978 1.00 95.19 83 SER A N 1
ATOM 617 C CA . SER A 1 83 ? -8.656 9.937 19.217 1.00 95.19 83 SER A CA 1
ATOM 618 C C . SER A 1 83 ? -8.994 9.367 17.840 1.00 95.19 83 SER A C 1
ATOM 620 O O . SER A 1 83 ? -8.353 9.718 16.853 1.00 95.19 83 SER A O 1
ATOM 622 N N . SER A 1 84 ? -10.041 8.546 17.755 1.00 95.81 84 SER A N 1
ATOM 623 C CA . SER A 1 84 ? -10.556 8.032 16.485 1.00 95.81 84 SER A CA 1
ATOM 624 C C . SER A 1 84 ? -11.119 9.148 15.599 1.00 95.81 84 SER A C 1
ATOM 626 O O . SER A 1 84 ? -10.915 9.124 14.391 1.00 95.81 84 SER A O 1
ATOM 628 N N . GLY A 1 85 ? -11.765 10.167 16.183 1.00 96.25 85 GLY A N 1
ATOM 629 C CA . GLY A 1 85 ? -12.185 11.377 15.464 1.00 96.25 85 GLY A CA 1
ATOM 630 C C . GLY A 1 85 ? -11.026 12.079 14.763 1.00 96.25 85 GLY A C 1
ATOM 631 O O . GLY A 1 85 ? -11.065 12.232 13.547 1.00 96.25 85 GLY A O 1
ATOM 632 N N . ARG A 1 86 ? -9.950 12.377 15.501 1.00 96.75 86 ARG A N 1
ATOM 633 C CA . ARG A 1 86 ? -8.734 12.973 14.919 1.00 96.75 86 ARG A CA 1
ATOM 634 C C . ARG A 1 86 ? -8.111 12.094 13.831 1.00 96.75 86 ARG A C 1
ATOM 636 O O . ARG A 1 86 ? -7.631 12.595 12.824 1.00 96.75 86 ARG A O 1
ATOM 643 N N . ALA A 1 87 ? -8.130 10.773 14.010 1.00 96.38 87 ALA A N 1
ATOM 644 C CA . ALA A 1 87 ? -7.623 9.849 12.998 1.00 96.38 87 ALA A CA 1
ATOM 645 C C . ALA A 1 87 ? -8.468 9.854 11.709 1.00 96.38 87 ALA A C 1
ATOM 647 O O . ALA A 1 87 ? -7.915 9.667 10.628 1.00 96.38 87 ALA A O 1
ATOM 648 N N . VAL A 1 88 ? -9.791 10.049 11.803 1.00 98.06 88 VAL A N 1
ATOM 649 C CA . VAL A 1 88 ? -10.669 10.189 10.627 1.00 98.06 88 VAL A CA 1
ATOM 650 C C . VAL A 1 88 ? -10.367 11.483 9.876 1.00 98.06 88 VAL A C 1
ATOM 652 O O . VAL A 1 88 ? -10.290 11.447 8.652 1.00 98.06 88 VAL A O 1
ATOM 655 N N . GLU A 1 89 ? -10.165 12.594 10.588 1.00 97.94 89 GLU A N 1
ATOM 656 C CA . GLU A 1 89 ? -9.782 13.883 9.990 1.00 97.94 89 GLU A CA 1
ATOM 657 C C . GLU A 1 89 ? -8.473 13.745 9.199 1.00 97.94 89 GLU A C 1
ATOM 659 O O . GLU A 1 89 ? -8.458 13.982 7.995 1.00 97.94 89 GLU A O 1
ATOM 664 N N . LEU A 1 90 ? -7.420 13.209 9.829 1.00 97.44 90 LEU A N 1
ATOM 665 C CA . LEU A 1 90 ? -6.130 12.975 9.168 1.00 97.44 90 LEU A CA 1
ATOM 666 C C . LEU A 1 90 ? -6.249 12.057 7.942 1.00 97.44 90 LEU A C 1
ATOM 668 O O . LEU A 1 90 ? -5.698 12.355 6.886 1.00 97.44 90 LEU A O 1
ATOM 672 N N . ALA A 1 91 ? -6.990 10.950 8.054 1.00 96.88 91 ALA A N 1
ATOM 673 C CA . ALA A 1 91 ? -7.185 10.034 6.930 1.00 96.88 91 ALA A CA 1
ATOM 674 C C . ALA A 1 91 ? -8.002 10.664 5.785 1.00 96.88 91 ALA A C 1
ATOM 676 O O . ALA A 1 91 ? -7.837 10.282 4.625 1.00 96.88 91 ALA A O 1
ATOM 677 N N . THR A 1 92 ? -8.880 11.623 6.095 1.00 98.12 92 THR A N 1
ATOM 678 C CA . THR A 1 92 ? -9.634 12.385 5.090 1.00 98.12 92 THR A CA 1
ATOM 679 C C . THR A 1 92 ? -8.700 13.331 4.340 1.00 98.12 92 THR A C 1
ATOM 681 O O . THR A 1 92 ? -8.687 13.309 3.111 1.00 98.12 92 THR A O 1
ATOM 684 N N . ASP A 1 93 ? -7.847 14.069 5.054 1.00 98.06 93 ASP A N 1
ATOM 685 C CA . ASP A 1 93 ? -6.852 14.970 4.455 1.00 98.06 93 ASP A CA 1
ATOM 686 C C . ASP A 1 93 ? -5.851 14.221 3.558 1.00 98.06 93 ASP A C 1
ATOM 688 O O . ASP A 1 93 ? -5.504 14.681 2.459 1.00 98.06 93 ASP A O 1
ATOM 692 N N . GLU A 1 94 ? -5.400 13.040 3.998 1.00 96.81 94 GLU A N 1
ATOM 693 C CA . GLU A 1 94 ? -4.548 12.143 3.209 1.00 96.81 94 GLU A CA 1
ATOM 694 C C . GLU A 1 94 ? -5.258 11.692 1.923 1.00 96.81 94 GLU A C 1
ATOM 696 O O . GLU A 1 94 ? -4.684 11.779 0.831 1.00 96.81 94 GLU A O 1
ATOM 701 N N . TRP A 1 95 ? -6.522 11.269 2.026 1.00 97.25 95 TRP A N 1
ATOM 702 C CA . TRP A 1 95 ? -7.321 10.854 0.873 1.00 97.25 95 TRP A CA 1
ATOM 703 C C . TRP A 1 95 ? -7.564 11.994 -0.117 1.00 97.25 95 TRP A C 1
ATOM 705 O O . TRP A 1 95 ? -7.407 11.797 -1.326 1.00 97.25 95 TRP A O 1
ATOM 715 N N . GLU A 1 96 ? -7.874 13.198 0.358 1.00 97.56 96 GLU A N 1
ATOM 716 C CA . GLU A 1 96 ? -8.025 14.368 -0.504 1.00 97.56 96 GLU A CA 1
ATOM 717 C C . GLU A 1 96 ? -6.722 14.729 -1.221 1.00 97.56 96 GLU A C 1
ATOM 719 O O . GLU A 1 96 ? -6.716 15.038 -2.416 1.00 97.56 96 GLU A O 1
ATOM 724 N N . THR A 1 97 ? -5.599 14.684 -0.504 1.00 97.75 97 THR A N 1
ATOM 725 C CA . THR A 1 97 ? -4.283 15.01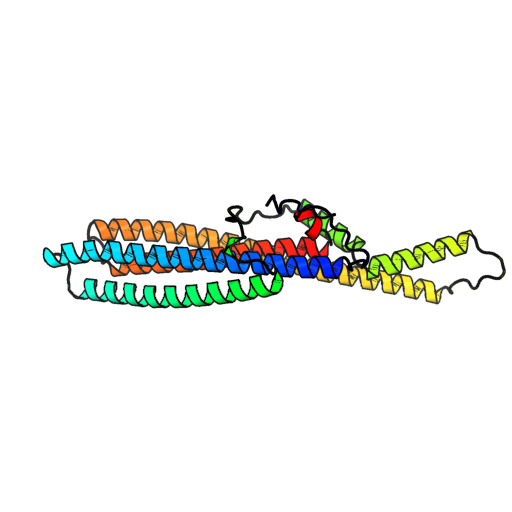2 -1.057 1.00 97.75 97 THR A CA 1
ATOM 726 C C . THR A 1 97 ? -3.874 14.014 -2.135 1.00 97.75 97 THR A C 1
ATOM 728 O O . THR A 1 97 ? -3.490 14.430 -3.235 1.00 97.75 97 THR A O 1
ATOM 731 N N . ALA A 1 98 ? -4.035 12.715 -1.873 1.00 96.44 98 ALA A N 1
ATOM 732 C CA . ALA A 1 98 ? -3.816 11.670 -2.866 1.00 96.44 98 ALA A CA 1
ATOM 733 C C . ALA A 1 98 ? -4.748 11.848 -4.078 1.00 96.44 98 ALA A C 1
ATOM 735 O O . ALA A 1 98 ? -4.299 11.784 -5.223 1.00 96.44 98 ALA A O 1
ATOM 736 N N . SER A 1 99 ? -6.025 12.163 -3.844 1.00 96.38 99 SER A N 1
ATOM 737 C CA . SER A 1 99 ? -7.034 12.360 -4.894 1.00 96.38 99 SER A CA 1
ATOM 738 C C . SER A 1 99 ? -6.708 13.536 -5.816 1.00 96.38 99 SER A C 1
ATOM 740 O O . SER A 1 99 ? -6.796 13.413 -7.042 1.00 96.38 99 SER A O 1
ATOM 742 N N . ARG A 1 100 ? -6.277 14.672 -5.250 1.00 97.31 100 ARG A N 1
ATOM 743 C CA . ARG A 1 100 ? -5.803 15.833 -6.021 1.00 97.31 100 ARG A CA 1
ATOM 744 C C . ARG A 1 100 ? -4.564 15.479 -6.840 1.00 97.31 100 ARG A C 1
ATOM 746 O O . ARG A 1 100 ? -4.476 15.858 -8.008 1.00 97.31 100 ARG A O 1
ATOM 753 N N . HIS A 1 101 ? -3.619 14.745 -6.250 1.00 96.00 101 HIS A N 1
ATOM 754 C CA . HIS A 1 101 ? -2.407 14.307 -6.940 1.00 96.00 101 HIS A CA 1
ATOM 755 C C . HIS A 1 101 ? -2.718 13.394 -8.133 1.00 96.00 101 HIS A C 1
ATOM 757 O O . HIS A 1 101 ? -2.253 13.664 -9.242 1.00 96.00 101 HIS A O 1
ATOM 763 N N . PHE A 1 102 ? -3.563 12.383 -7.925 1.00 95.31 102 PHE A N 1
ATOM 764 C CA . PHE A 1 102 ? -4.046 11.486 -8.971 1.00 95.31 102 PHE A CA 1
ATOM 765 C C . PHE A 1 102 ? -4.747 12.249 -10.090 1.00 95.31 102 PHE A C 1
ATOM 767 O O . PHE A 1 102 ? -4.327 12.155 -11.239 1.00 95.31 102 PHE A O 1
ATOM 774 N N . THR A 1 103 ? -5.726 13.094 -9.757 1.00 95.38 103 THR A N 1
ATOM 775 C CA . THR A 1 103 ? -6.479 13.878 -10.752 1.00 95.38 103 THR A CA 1
ATOM 776 C C . THR A 1 103 ? -5.555 14.771 -11.582 1.00 95.38 103 THR A C 1
ATOM 778 O O . THR A 1 103 ? -5.733 14.920 -12.792 1.00 95.38 103 THR A O 1
ATOM 781 N N . ARG A 1 104 ? -4.525 15.356 -10.958 1.00 96.06 104 ARG A N 1
ATOM 782 C CA . ARG A 1 104 ? -3.534 16.182 -11.658 1.00 96.06 104 ARG A CA 1
ATOM 783 C C . ARG A 1 104 ? -2.710 15.377 -12.665 1.00 96.06 104 ARG A C 1
ATOM 785 O O . ARG A 1 104 ? -2.430 15.901 -13.741 1.00 96.06 104 ARG A O 1
ATOM 792 N N . LEU A 1 105 ? -2.314 14.153 -12.313 1.00 93.75 105 LEU A N 1
ATOM 793 C CA . LEU A 1 105 ? -1.480 13.295 -13.157 1.00 93.75 105 LEU A CA 1
ATOM 794 C C . LEU A 1 105 ? -2.275 12.591 -14.258 1.00 93.75 105 LEU A C 1
ATOM 796 O O . LEU A 1 105 ? -1.838 12.568 -15.403 1.00 93.75 105 LEU A O 1
ATOM 800 N N . THR A 1 106 ? -3.433 12.027 -13.922 1.00 90.75 106 THR A N 1
ATOM 801 C CA . THR A 1 106 ? -4.170 11.115 -14.806 1.00 90.75 106 THR A CA 1
ATOM 802 C C . THR A 1 106 ? -5.352 11.778 -15.505 1.00 90.75 106 THR A C 1
ATOM 804 O O . THR A 1 106 ? -5.859 11.239 -16.481 1.00 90.75 106 THR A O 1
ATOM 807 N N . ARG A 1 107 ? -5.787 12.955 -15.026 1.00 93.75 107 ARG A N 1
ATOM 808 C CA . ARG A 1 107 ? -7.010 13.657 -15.464 1.00 93.75 107 ARG A CA 1
ATOM 809 C C . ARG A 1 107 ? -8.308 12.875 -15.223 1.00 93.75 107 ARG A C 1
ATOM 811 O O . ARG A 1 107 ? -9.358 13.302 -15.695 1.00 93.75 107 ARG A O 1
ATOM 818 N N . PHE A 1 108 ? -8.250 11.793 -14.450 1.00 91.50 108 PHE A N 1
ATOM 819 C CA . PHE A 1 108 ? -9.414 11.031 -14.006 1.00 91.50 108 PHE A CA 1
ATOM 820 C C . PHE A 1 108 ? -9.796 11.389 -12.570 1.00 91.50 108 PHE A C 1
ATOM 822 O O . PHE A 1 108 ? -8.971 11.847 -11.779 1.00 91.50 108 PHE A O 1
ATOM 829 N N . LEU A 1 109 ? -11.059 11.153 -12.225 1.00 91.75 109 LEU A N 1
ATOM 830 C CA . LEU A 1 109 ? -11.556 11.244 -10.858 1.00 91.75 109 LEU A CA 1
ATOM 831 C C . LEU A 1 109 ? -11.307 9.927 -10.110 1.00 91.75 109 LEU A C 1
ATOM 833 O O . LEU A 1 109 ? -11.430 8.859 -10.711 1.00 91.75 109 LEU A O 1
ATOM 837 N N . PRO A 1 110 ? -11.041 9.966 -8.791 1.00 88.88 110 PRO A N 1
ATOM 838 C CA . PRO A 1 110 ? -10.870 8.761 -7.977 1.00 88.88 110 PRO A CA 1
ATOM 839 C C . PRO A 1 110 ? -12.021 7.754 -8.083 1.00 88.88 110 PRO A C 1
ATOM 841 O O . PRO A 1 110 ? -11.790 6.556 -8.007 1.00 88.88 110 PRO A O 1
ATOM 844 N N . SER A 1 111 ? -13.257 8.223 -8.284 1.00 87.31 111 SER A N 1
ATOM 845 C CA . SER A 1 111 ? -14.444 7.370 -8.441 1.00 87.31 111 SER A CA 1
ATOM 846 C C . SER A 1 111 ? -14.454 6.539 -9.727 1.00 87.31 111 SER A C 1
ATOM 848 O O . SER A 1 111 ? -15.289 5.652 -9.862 1.00 87.31 111 SER A O 1
ATOM 850 N N . GLN A 1 112 ? -13.566 6.843 -10.675 1.00 85.69 112 GLN A N 1
ATOM 851 C CA . GLN A 1 112 ? -13.394 6.095 -11.921 1.00 85.69 112 GLN A CA 1
ATOM 852 C C . GLN A 1 112 ? -12.355 4.977 -11.788 1.00 85.69 112 GLN A C 1
ATOM 854 O O . GLN A 1 112 ? -12.162 4.221 -12.737 1.00 85.69 112 GLN A O 1
ATOM 859 N N . LEU A 1 113 ? -11.669 4.883 -10.644 1.00 82.19 113 LEU A N 1
ATOM 860 C CA . LEU A 1 113 ? -10.878 3.710 -10.306 1.00 82.19 113 LEU A CA 1
ATOM 861 C C . LEU A 1 113 ? -11.845 2.618 -9.848 1.00 82.19 113 LEU A C 1
ATOM 863 O O . LEU A 1 113 ? -12.559 2.799 -8.860 1.00 82.19 113 LEU A O 1
ATOM 867 N N . ASP A 1 114 ? -11.860 1.494 -10.562 1.00 75.44 114 ASP A N 1
ATOM 868 C CA . ASP A 1 114 ? -12.537 0.293 -10.080 1.00 75.44 114 ASP A CA 1
ATOM 869 C C . ASP A 1 114 ? -11.945 -0.128 -8.729 1.00 75.44 114 ASP A C 1
ATOM 871 O O . ASP A 1 114 ? -10.781 0.152 -8.419 1.00 75.44 114 ASP A O 1
ATOM 875 N N . ASP A 1 115 ? -12.747 -0.817 -7.915 1.00 65.94 115 ASP A N 1
ATOM 876 C CA . ASP A 1 115 ? -12.260 -1.415 -6.676 1.00 65.94 115 ASP A CA 1
ATOM 877 C C . ASP A 1 115 ? -11.138 -2.409 -7.032 1.00 65.94 115 ASP A C 1
ATOM 879 O O . ASP A 1 115 ? -11.381 -3.511 -7.524 1.00 65.94 115 ASP A O 1
ATOM 883 N N . CYS A 1 116 ? -9.883 -2.004 -6.831 1.00 57.59 116 CYS A N 1
ATOM 884 C CA . CYS A 1 116 ? -8.725 -2.825 -7.153 1.00 57.59 116 CYS A CA 1
ATOM 885 C C . CYS A 1 116 ? -8.586 -3.899 -6.062 1.00 57.59 116 CYS A C 1
ATOM 887 O O . CYS A 1 116 ? -8.017 -3.670 -4.996 1.00 57.59 116 CYS A O 1
ATOM 889 N N . VAL A 1 117 ? -9.205 -5.063 -6.287 1.00 54.47 117 VAL A N 1
ATOM 890 C CA . VAL A 1 117 ? -9.235 -6.179 -5.318 1.00 54.47 117 VAL A CA 1
ATOM 891 C C . VAL A 1 117 ? -7.985 -7.067 -5.415 1.00 54.47 117 VAL A C 1
ATOM 893 O O . VAL A 1 117 ? -7.730 -7.876 -4.522 1.00 54.47 117 VAL A O 1
ATOM 896 N N . GLU A 1 118 ? -7.181 -6.928 -6.469 1.00 61.50 118 GLU A N 1
ATOM 897 C CA . GLU A 1 118 ? -5.961 -7.721 -6.631 1.00 61.50 118 GLU A CA 1
ATOM 898 C C . GLU A 1 118 ? -4.885 -7.218 -5.662 1.00 61.50 118 GLU A C 1
ATOM 900 O O . GLU A 1 118 ? -4.268 -6.175 -5.869 1.00 61.50 118 GLU A O 1
ATOM 905 N N . GLY A 1 119 ? -4.686 -7.967 -4.576 1.00 76.44 119 GLY A N 1
ATOM 906 C CA . GLY A 1 119 ? -3.580 -7.729 -3.657 1.00 76.44 119 GLY A CA 1
ATOM 907 C C . GLY A 1 119 ? -2.219 -7.956 -4.316 1.00 76.44 119 GLY A C 1
ATOM 908 O O . GLY A 1 119 ? -2.122 -8.473 -5.432 1.00 76.44 119 GLY A O 1
ATOM 909 N N . PHE A 1 120 ? -1.148 -7.586 -3.616 1.00 89.69 120 PHE A N 1
ATOM 910 C CA . PHE A 1 120 ? 0.206 -7.791 -4.129 1.00 89.69 120 PHE A CA 1
ATOM 911 C C . PHE A 1 120 ? 0.492 -9.279 -4.401 1.00 89.69 120 PHE A C 1
ATOM 913 O O . PHE A 1 120 ? 0.278 -10.145 -3.548 1.00 89.69 120 PHE A O 1
ATOM 920 N N . VAL A 1 121 ? 1.011 -9.551 -5.601 1.00 90.81 121 VAL A N 1
ATOM 921 C CA . VAL A 1 121 ? 1.497 -10.864 -6.035 1.00 90.81 121 VAL A CA 1
ATOM 922 C C . VAL A 1 121 ? 2.976 -10.728 -6.357 1.00 90.81 121 VAL A C 1
ATOM 924 O O . VAL A 1 121 ? 3.347 -9.930 -7.229 1.00 90.81 121 VAL A O 1
ATOM 927 N N . ALA A 1 122 ? 3.787 -11.506 -5.640 1.00 93.25 122 ALA A N 1
ATOM 928 C CA . ALA A 1 122 ? 5.225 -11.568 -5.834 1.00 93.25 122 ALA A CA 1
ATOM 929 C C . ALA A 1 122 ? 5.565 -12.049 -7.248 1.00 93.25 122 ALA A C 1
ATOM 931 O O . ALA A 1 122 ? 4.895 -12.915 -7.813 1.00 93.25 122 ALA A O 1
ATOM 932 N N . VAL A 1 123 ? 6.611 -11.459 -7.810 1.00 93.56 123 VAL A N 1
ATOM 933 C CA . VAL A 1 123 ? 7.183 -11.852 -9.093 1.00 93.56 123 VAL A CA 1
ATOM 934 C C . VAL A 1 123 ? 8.097 -13.048 -8.868 1.00 93.56 123 VAL A C 1
ATOM 936 O O . VAL A 1 123 ? 8.912 -13.039 -7.945 1.00 93.56 123 VAL A O 1
ATOM 939 N N . ASP A 1 124 ? 7.977 -14.076 -9.703 1.00 94.31 124 ASP A N 1
ATOM 940 C CA . ASP A 1 124 ? 8.880 -15.217 -9.622 1.00 94.31 124 ASP A CA 1
ATOM 941 C C . ASP A 1 124 ? 10.316 -14.842 -10.043 1.00 94.31 124 ASP A C 1
ATOM 943 O O . ASP A 1 124 ? 10.567 -13.860 -10.747 1.00 94.31 124 ASP A O 1
ATOM 947 N N . ALA A 1 125 ? 11.295 -15.624 -9.586 1.00 94.31 125 ALA A N 1
ATOM 948 C CA . ALA A 1 125 ? 12.702 -15.328 -9.848 1.00 94.31 125 ALA A CA 1
ATOM 949 C C . ALA A 1 125 ? 13.059 -15.384 -11.346 1.00 94.31 125 ALA A C 1
ATOM 951 O O . ALA A 1 125 ? 13.900 -14.606 -11.797 1.00 94.31 125 ALA A O 1
ATOM 952 N N . ALA A 1 126 ? 12.411 -16.264 -12.117 1.00 96.50 126 ALA A N 1
ATOM 953 C CA . ALA A 1 126 ? 12.675 -16.410 -13.546 1.00 96.50 126 ALA A CA 1
ATOM 954 C C . ALA A 1 126 ? 12.219 -15.167 -14.325 1.00 96.50 126 ALA A C 1
ATOM 956 O O . ALA A 1 126 ? 12.903 -14.717 -15.244 1.00 96.50 126 ALA A O 1
ATOM 957 N N . GLU A 1 127 ? 11.105 -14.571 -13.917 1.00 96.31 127 GLU A N 1
ATOM 958 C CA . GLU A 1 127 ? 10.568 -13.337 -14.462 1.00 96.31 127 GLU A CA 1
ATOM 959 C C . GLU A 1 127 ? 11.456 -12.134 -14.119 1.00 96.31 127 GLU A C 1
ATOM 961 O O . GLU A 1 127 ? 11.729 -11.302 -14.985 1.00 96.31 127 GLU A O 1
ATOM 966 N N . ILE A 1 128 ? 12.000 -12.066 -12.898 1.00 95.94 128 ILE A N 1
ATOM 967 C CA . ILE A 1 128 ? 12.995 -11.041 -12.534 1.00 95.94 128 ILE A CA 1
ATOM 968 C C . ILE A 1 128 ? 14.240 -11.151 -13.427 1.00 95.94 128 ILE A C 1
ATOM 970 O O . ILE A 1 128 ? 14.737 -10.135 -13.921 1.00 95.94 128 ILE A O 1
ATOM 974 N N . ASP A 1 129 ? 14.734 -12.366 -13.667 1.00 94.88 129 ASP A N 1
ATOM 975 C CA . ASP A 1 129 ? 15.901 -12.586 -14.525 1.00 94.88 129 ASP A CA 1
ATOM 976 C C . ASP A 1 129 ? 15.593 -12.273 -16.001 1.00 94.88 129 ASP A C 1
ATOM 978 O O . ASP A 1 129 ? 16.420 -11.670 -16.693 1.00 94.88 129 ASP A O 1
ATOM 982 N N . ARG A 1 130 ? 14.381 -12.584 -16.481 1.00 96.25 130 ARG A N 1
ATOM 983 C CA . ARG A 1 130 ? 13.900 -12.185 -17.814 1.00 96.25 130 ARG A CA 1
ATOM 984 C C . ARG A 1 130 ? 13.869 -10.663 -17.962 1.00 96.25 130 ARG A C 1
ATOM 986 O O . ARG A 1 130 ? 14.346 -10.135 -18.968 1.00 96.25 130 ARG A O 1
ATOM 993 N N . LEU A 1 131 ? 13.347 -9.949 -16.965 1.00 95.56 131 LEU A N 1
ATOM 994 C CA . LEU A 1 131 ? 13.304 -8.485 -16.946 1.00 95.56 131 LEU A CA 1
ATOM 995 C C . LEU A 1 131 ? 14.710 -7.872 -16.926 1.00 95.56 131 LEU A C 1
ATOM 997 O O . LEU A 1 131 ? 14.956 -6.887 -17.625 1.00 95.56 131 LEU A O 1
ATOM 1001 N N . ALA A 1 132 ? 15.648 -8.483 -16.199 1.00 93.62 132 ALA A N 1
ATOM 1002 C CA . ALA A 1 132 ? 17.046 -8.060 -16.188 1.00 93.62 132 ALA A CA 1
ATOM 1003 C C . ALA A 1 132 ? 17.692 -8.188 -17.577 1.00 93.62 132 ALA A C 1
ATOM 1005 O O . ALA A 1 132 ? 18.427 -7.305 -18.016 1.00 93.62 132 ALA A O 1
ATOM 1006 N N . GLN A 1 133 ? 17.402 -9.274 -18.299 1.00 91.44 133 GLN A N 1
ATOM 1007 C CA . GLN A 1 133 ? 17.881 -9.456 -19.672 1.00 91.44 133 GLN A CA 1
ATOM 1008 C C . GLN A 1 133 ? 17.221 -8.469 -20.640 1.00 91.44 133 GLN A C 1
ATOM 1010 O O . GLN A 1 133 ? 17.891 -7.915 -21.512 1.00 91.44 133 GLN A O 1
ATOM 1015 N N . ALA A 1 134 ? 15.922 -8.212 -20.478 1.00 91.31 134 ALA A N 1
ATOM 1016 C CA . ALA A 1 134 ? 15.196 -7.255 -21.302 1.00 91.31 134 ALA A CA 1
ATOM 1017 C C . ALA A 1 134 ? 15.719 -5.820 -21.117 1.00 91.31 134 ALA A C 1
ATOM 1019 O O . ALA A 1 134 ? 15.944 -5.128 -22.111 1.00 91.31 134 ALA A O 1
ATOM 1020 N N . SER A 1 135 ? 15.998 -5.385 -19.882 1.00 90.00 135 SER A N 1
ATOM 1021 C CA . SER A 1 135 ? 16.505 -4.029 -19.607 1.00 90.00 135 SER A CA 1
ATOM 1022 C C . SER A 1 135 ? 17.851 -3.745 -20.280 1.00 90.00 135 SER A C 1
ATOM 1024 O O . SER A 1 135 ? 18.091 -2.633 -20.760 1.00 90.00 135 SER A O 1
ATOM 1026 N N . LEU A 1 136 ? 18.707 -4.765 -20.398 1.00 85.12 136 LEU A N 1
ATOM 1027 C CA . LEU A 1 136 ? 19.985 -4.675 -21.106 1.00 85.12 136 LEU A CA 1
ATOM 1028 C C . LEU A 1 136 ? 19.815 -4.348 -22.590 1.00 85.12 136 LEU A C 1
ATOM 1030 O O . LEU A 1 136 ? 20.639 -3.634 -23.159 1.00 85.12 136 LEU A O 1
ATOM 1034 N N . LEU A 1 137 ? 18.777 -4.895 -23.219 1.00 80.62 137 LEU A N 1
ATOM 1035 C CA . LEU A 1 137 ? 18.503 -4.735 -24.647 1.00 80.62 137 LEU A CA 1
ATOM 1036 C C . LEU A 1 137 ? 17.633 -3.506 -24.936 1.00 80.62 137 LEU A C 1
ATOM 1038 O O . LEU A 1 137 ? 17.692 -2.950 -26.032 1.00 80.62 137 LEU A O 1
ATOM 1042 N N . ALA A 1 138 ? 16.833 -3.081 -23.961 1.00 80.88 138 ALA A N 1
ATOM 1043 C CA . ALA A 1 138 ? 15.880 -1.983 -24.070 1.00 80.88 138 ALA A CA 1
ATOM 1044 C C . ALA A 1 138 ? 16.493 -0.595 -23.787 1.00 80.88 138 ALA A C 1
ATOM 1046 O O . ALA A 1 138 ? 15.890 0.428 -24.106 1.00 80.88 138 ALA A O 1
ATOM 1047 N N . CYS A 1 139 ? 17.700 -0.522 -23.214 1.00 78.94 139 CYS A N 1
ATOM 1048 C CA . CYS A 1 139 ? 18.358 0.754 -22.922 1.00 78.94 139 CYS A CA 1
ATOM 1049 C C . CYS A 1 139 ? 18.643 1.558 -24.219 1.00 78.94 139 CYS A C 1
ATOM 1051 O O . CYS A 1 139 ? 19.307 1.029 -25.114 1.00 78.94 139 CYS A O 1
ATOM 1053 N N . PRO A 1 140 ? 18.235 2.841 -24.353 1.00 77.75 140 PRO A N 1
ATOM 1054 C CA . PRO A 1 140 ? 18.302 3.584 -25.613 1.00 77.75 140 PRO A CA 1
ATOM 1055 C C . PRO A 1 140 ? 19.738 3.887 -25.989 1.00 77.75 140 PRO A C 1
ATOM 1057 O O . PRO A 1 140 ? 20.085 3.816 -27.159 1.00 77.75 140 PRO A O 1
ATOM 1060 N N . ASN A 1 141 ? 20.590 4.154 -24.995 1.00 78.25 141 ASN A N 1
ATOM 1061 C CA . ASN A 1 141 ? 22.020 4.349 -25.206 1.00 78.25 141 ASN A CA 1
ATOM 1062 C C . ASN A 1 141 ? 22.656 3.060 -25.738 1.00 78.25 141 ASN A C 1
ATOM 1064 O O . ASN A 1 141 ? 23.406 3.093 -26.709 1.00 78.25 141 ASN A O 1
ATOM 1068 N N . THR A 1 142 ? 22.300 1.903 -25.169 1.00 78.25 142 THR A N 1
ATOM 1069 C CA . THR A 1 142 ? 22.761 0.603 -25.673 1.00 78.25 142 THR A CA 1
ATOM 1070 C C . THR A 1 142 ? 22.266 0.358 -27.098 1.00 78.25 142 THR A C 1
ATOM 1072 O O . THR A 1 142 ? 23.066 0.007 -27.960 1.00 78.25 142 THR A O 1
ATOM 1075 N N . GLN A 1 143 ? 20.988 0.608 -27.390 1.00 80.31 143 GLN A N 1
ATOM 1076 C CA . GLN A 1 143 ? 20.440 0.462 -28.741 1.00 80.31 143 GLN A CA 1
ATOM 1077 C C . GLN A 1 143 ? 21.054 1.443 -29.745 1.00 80.31 143 GLN A C 1
ATOM 1079 O O . GLN A 1 143 ? 21.308 1.055 -30.882 1.00 80.31 143 GLN A O 1
ATOM 1084 N N . ALA A 1 144 ? 21.308 2.691 -29.353 1.00 80.38 144 ALA A N 1
ATOM 1085 C CA . ALA A 1 144 ? 21.933 3.703 -30.197 1.00 80.38 144 ALA A CA 1
ATOM 1086 C C . ALA A 1 144 ? 23.360 3.290 -30.571 1.00 80.38 144 ALA A C 1
ATOM 1088 O O . ALA A 1 144 ? 23.694 3.267 -31.755 1.00 80.38 144 ALA A O 1
ATOM 1089 N N . HIS A 1 145 ? 24.163 2.862 -29.592 1.00 78.31 145 HIS A N 1
ATOM 1090 C CA . HIS A 1 145 ? 25.516 2.368 -29.845 1.00 78.31 145 HIS A CA 1
ATOM 1091 C C . HIS A 1 145 ? 25.520 1.070 -30.668 1.00 78.31 145 HIS A C 1
ATOM 1093 O O . HIS A 1 145 ? 26.338 0.930 -31.574 1.00 78.31 145 HIS A O 1
ATOM 1099 N N . LEU A 1 146 ? 24.578 0.146 -30.436 1.00 80.81 146 LEU A N 1
ATOM 1100 C CA . LEU A 1 146 ? 24.430 -1.059 -31.263 1.00 80.81 146 LEU A CA 1
ATOM 1101 C C . LEU A 1 146 ? 24.026 -0.732 -32.707 1.00 80.81 146 LEU A C 1
ATOM 1103 O O . LEU A 1 146 ? 24.589 -1.306 -33.636 1.00 80.81 146 LEU A O 1
ATOM 1107 N N . LYS A 1 147 ? 23.086 0.200 -32.917 1.00 83.50 147 LYS A N 1
ATOM 1108 C CA . LYS A 1 147 ? 22.695 0.670 -34.256 1.00 83.50 147 LYS A CA 1
ATOM 1109 C C . LYS A 1 147 ? 23.867 1.328 -34.971 1.00 83.50 147 LYS A C 1
ATOM 1111 O O . LYS A 1 147 ? 24.087 1.042 -36.141 1.00 83.50 147 LYS A O 1
ATOM 1116 N N . GLN A 1 148 ? 24.632 2.160 -34.270 1.00 81.62 148 GLN A N 1
ATOM 1117 C CA . GLN A 1 148 ? 25.821 2.805 -34.819 1.00 81.62 148 GLN A CA 1
ATOM 1118 C C . GLN A 1 148 ? 26.870 1.766 -35.241 1.00 81.62 148 GLN A C 1
ATOM 1120 O O . GLN A 1 148 ? 27.330 1.797 -36.377 1.00 81.62 148 GLN A O 1
ATOM 1125 N N . LEU A 1 149 ? 27.159 0.769 -34.397 1.00 80.75 149 LEU A N 1
ATOM 1126 C CA . LEU A 1 149 ? 28.054 -0.340 -34.750 1.00 80.75 149 LEU A CA 1
ATOM 1127 C C . LEU A 1 149 ? 27.535 -1.168 -35.938 1.00 80.75 149 LEU A C 1
ATOM 1129 O O . LEU A 1 149 ? 28.313 -1.547 -36.811 1.00 80.75 149 LEU A O 1
ATOM 1133 N N . ALA A 1 150 ? 26.228 -1.438 -35.997 1.00 82.69 150 ALA A N 1
ATOM 1134 C CA . ALA A 1 150 ? 25.617 -2.198 -37.086 1.00 82.69 150 ALA A CA 1
ATOM 1135 C C . ALA A 1 150 ? 25.662 -1.446 -38.426 1.00 82.69 150 ALA A C 1
ATOM 1137 O O . ALA A 1 150 ? 25.992 -2.048 -39.449 1.00 82.69 150 ALA A O 1
ATOM 1138 N N . LEU A 1 151 ? 25.369 -0.140 -38.419 1.00 82.19 151 LEU A N 1
ATOM 1139 C CA . LEU A 1 151 ? 25.457 0.728 -39.597 1.00 82.19 151 LEU A CA 1
ATOM 1140 C C . LEU A 1 151 ? 26.883 0.763 -40.147 1.00 82.19 151 LEU A C 1
ATOM 1142 O O . LEU A 1 151 ? 27.085 0.653 -41.352 1.00 82.19 151 LEU A O 1
ATOM 1146 N N . GLU A 1 152 ? 27.876 0.848 -39.271 1.00 77.31 152 GLU A N 1
ATOM 1147 C CA . GLU A 1 152 ? 29.283 0.915 -39.671 1.00 77.31 152 GLU A CA 1
ATOM 1148 C C . GLU A 1 152 ? 29.808 -0.447 -40.138 1.00 77.31 152 GLU A C 1
ATOM 1150 O O . GLU A 1 152 ? 30.549 -0.537 -41.117 1.00 77.31 152 GLU A O 1
ATOM 1155 N N . GLY A 1 153 ? 29.342 -1.539 -39.528 1.00 75.56 153 GLY A N 1
ATOM 1156 C CA . GLY A 1 153 ? 29.579 -2.891 -40.033 1.00 75.56 153 GLY A CA 1
ATOM 1157 C C . GLY A 1 153 ? 28.929 -3.154 -41.399 1.00 75.56 153 GLY A C 1
ATOM 1158 O O . GLY A 1 153 ? 29.473 -3.912 -42.200 1.00 75.56 153 GLY A O 1
ATOM 1159 N N . ALA A 1 154 ? 27.776 -2.545 -41.692 1.00 78.00 154 ALA A N 1
ATOM 1160 C CA . ALA A 1 154 ? 27.160 -2.591 -43.019 1.00 78.00 154 ALA A CA 1
ATOM 1161 C C . ALA A 1 154 ? 27.975 -1.778 -44.039 1.00 78.00 154 ALA A C 1
ATOM 1163 O O . ALA A 1 154 ? 28.373 -2.327 -45.061 1.00 78.00 154 ALA A O 1
ATOM 1164 N N . ARG A 1 155 ? 28.344 -0.531 -43.711 1.00 73.31 155 ARG A N 1
ATOM 1165 C CA . ARG A 1 155 ? 29.181 0.321 -44.577 1.00 73.31 155 ARG A CA 1
ATOM 1166 C C . ARG A 1 155 ? 30.508 -0.329 -44.958 1.00 73.31 155 ARG A C 1
ATOM 1168 O O . ARG A 1 155 ? 30.906 -0.254 -46.110 1.00 73.31 155 ARG A O 1
ATOM 1175 N N . ARG A 1 156 ? 31.173 -1.015 -44.023 1.00 69.12 156 ARG A N 1
ATOM 1176 C CA . ARG A 1 156 ? 32.432 -1.734 -44.296 1.00 69.12 156 ARG A CA 1
ATOM 1177 C C . ARG A 1 156 ? 32.284 -2.906 -45.265 1.00 69.12 156 ARG A C 1
ATOM 1179 O O . ARG A 1 156 ? 33.254 -3.248 -45.930 1.00 69.12 156 ARG A O 1
ATOM 1186 N N . ARG A 1 157 ? 31.110 -3.542 -45.316 1.00 71.31 157 ARG A N 1
ATOM 1187 C CA . ARG A 1 157 ? 30.833 -4.652 -46.242 1.00 71.31 157 ARG A CA 1
ATOM 1188 C C . ARG A 1 157 ? 30.535 -4.164 -47.658 1.00 71.31 157 ARG A C 1
ATOM 1190 O O . ARG A 1 157 ? 30.907 -4.849 -48.602 1.00 71.31 157 ARG A O 1
ATOM 1197 N N . ASP A 1 158 ? 29.962 -2.969 -47.779 1.00 70.75 158 ASP A N 1
ATOM 1198 C CA . ASP A 1 158 ? 29.582 -2.343 -49.053 1.00 70.75 158 ASP A CA 1
ATOM 1199 C C . ASP A 1 158 ? 30.571 -1.240 -49.499 1.00 70.75 158 ASP A C 1
ATOM 1201 O O . ASP A 1 158 ? 30.242 -0.396 -50.335 1.00 70.75 158 ASP A O 1
ATOM 1205 N N . ALA A 1 159 ? 31.773 -1.199 -48.912 1.00 61.62 159 ALA A N 1
ATOM 1206 C CA . ALA A 1 159 ? 32.691 -0.069 -49.034 1.00 61.62 159 ALA A CA 1
ATOM 1207 C C . ALA A 1 159 ? 33.240 0.106 -50.464 1.00 61.62 159 ALA A C 1
ATOM 1209 O O . ALA A 1 159 ? 33.949 -0.750 -50.994 1.00 61.62 159 ALA A O 1
ATOM 1210 N N . SER A 1 160 ? 32.958 1.271 -51.054 1.00 59.75 160 SER A N 1
ATOM 1211 C CA . SER A 1 160 ? 33.646 1.804 -52.237 1.00 59.75 160 SER A CA 1
ATOM 1212 C C . SER A 1 160 ? 34.992 2.429 -51.816 1.00 59.75 160 SER A C 1
ATOM 1214 O O . SER A 1 160 ? 35.057 2.984 -50.716 1.00 59.75 160 SER A O 1
ATOM 1216 N N . PRO A 1 161 ? 36.056 2.388 -52.646 1.00 58.62 161 PRO A N 1
ATOM 1217 C CA . PRO A 1 161 ? 37.405 2.850 -52.279 1.00 58.62 161 PRO A CA 1
ATOM 1218 C C . PRO A 1 161 ? 37.522 4.312 -51.800 1.00 58.62 161 PRO A C 1
ATOM 1220 O O . PRO A 1 161 ? 38.506 4.636 -51.144 1.00 58.62 161 PRO A O 1
ATOM 1223 N N . ASP A 1 162 ? 36.527 5.167 -52.056 1.00 61.75 162 ASP A N 1
ATOM 1224 C CA . ASP A 1 162 ? 36.524 6.587 -51.658 1.00 61.75 162 ASP A CA 1
ATOM 1225 C C . ASP A 1 162 ? 35.834 6.880 -50.307 1.00 61.75 162 ASP A C 1
ATOM 1227 O O . ASP A 1 162 ? 35.701 8.041 -49.913 1.00 61.75 162 ASP A O 1
ATOM 1231 N N . GLN A 1 163 ? 35.357 5.868 -49.571 1.00 62.06 163 GLN A N 1
ATOM 1232 C CA . GLN A 1 163 ? 34.674 6.102 -48.292 1.00 62.06 163 GLN A CA 1
ATOM 1233 C C . GLN A 1 163 ? 35.638 6.232 -47.105 1.00 62.06 163 G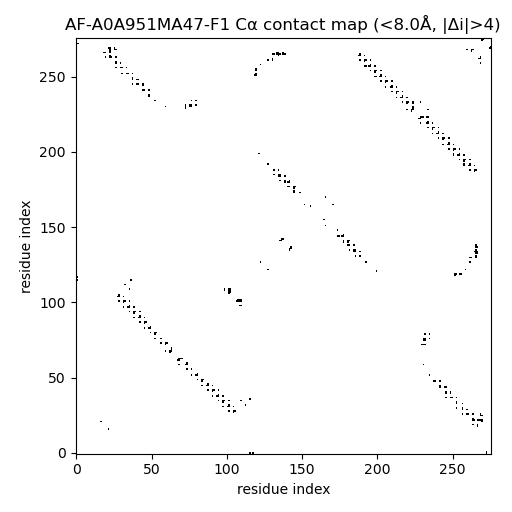LN A C 1
ATOM 1235 O O . GLN A 1 163 ? 36.505 5.391 -46.877 1.00 62.06 163 GLN A O 1
ATOM 1240 N N . VAL A 1 164 ? 35.413 7.264 -46.284 1.00 64.69 164 VAL A N 1
ATOM 1241 C CA . VAL A 1 164 ? 36.089 7.457 -44.994 1.00 64.69 164 VAL A CA 1
ATOM 1242 C C . VAL A 1 164 ? 35.615 6.373 -44.022 1.00 64.69 164 VAL A C 1
ATOM 1244 O O . VAL A 1 164 ? 34.478 6.393 -43.553 1.00 64.69 164 VAL A O 1
ATOM 1247 N N . VAL A 1 165 ? 36.486 5.404 -43.743 1.00 68.25 165 VAL A N 1
ATOM 1248 C CA . VAL A 1 165 ? 36.233 4.317 -42.787 1.00 68.25 165 VAL A CA 1
ATOM 1249 C C . VAL A 1 165 ? 36.571 4.798 -41.369 1.00 68.25 165 VAL A C 1
ATOM 1251 O O . VAL A 1 165 ? 37.630 5.405 -41.195 1.00 68.25 165 VAL A O 1
ATOM 1254 N N . PRO A 1 166 ? 35.744 4.490 -40.346 1.00 68.44 166 PRO A N 1
ATOM 1255 C CA . PRO A 1 166 ? 36.069 4.816 -38.963 1.00 68.44 166 PRO A CA 1
ATOM 1256 C C . PRO A 1 166 ? 37.403 4.203 -38.546 1.00 68.44 166 PRO A C 1
ATOM 1258 O O . PRO A 1 166 ? 37.659 3.018 -38.809 1.00 68.44 166 PRO A O 1
ATOM 1261 N N . THR A 1 167 ? 38.222 4.995 -37.867 1.00 78.81 167 THR A N 1
ATOM 1262 C CA . THR A 1 167 ? 39.526 4.576 -37.348 1.00 78.81 167 THR A CA 1
ATOM 1263 C C . THR A 1 167 ? 39.376 3.491 -36.274 1.00 78.81 167 THR A C 1
ATOM 1265 O O . THR A 1 167 ? 38.306 3.281 -35.692 1.00 78.81 167 THR A O 1
ATOM 1268 N N . ALA A 1 168 ? 40.460 2.762 -35.995 1.00 79.88 168 ALA A N 1
ATOM 1269 C CA . ALA A 1 168 ? 40.479 1.771 -34.916 1.00 79.88 168 ALA A CA 1
ATOM 1270 C C . ALA A 1 168 ? 40.173 2.400 -33.540 1.00 79.88 168 ALA A C 1
ATOM 1272 O O . ALA A 1 168 ? 39.519 1.770 -32.703 1.00 79.88 168 ALA A O 1
ATOM 1273 N N . ASP A 1 169 ? 40.580 3.654 -33.338 1.00 84.50 169 ASP A N 1
ATOM 1274 C CA . ASP A 1 169 ? 40.333 4.409 -32.109 1.00 84.50 169 ASP A CA 1
ATOM 1275 C C . ASP A 1 169 ? 38.851 4.777 -31.959 1.00 84.50 169 ASP A C 1
ATOM 1277 O O . ASP A 1 169 ? 38.283 4.619 -30.878 1.00 84.50 169 ASP A O 1
ATOM 1281 N N . GLU A 1 170 ? 38.181 5.171 -33.047 1.00 80.06 170 GLU A N 1
ATOM 1282 C CA . GLU A 1 170 ? 36.740 5.467 -33.049 1.00 80.06 170 GLU A CA 1
ATOM 1283 C C . GLU A 1 170 ? 35.897 4.226 -32.738 1.00 80.06 170 GLU A C 1
ATOM 1285 O O . GLU A 1 170 ? 34.969 4.289 -31.927 1.00 80.06 170 GLU A O 1
ATOM 1290 N N . LEU A 1 171 ? 36.250 3.071 -33.312 1.00 78.88 171 LEU A N 1
ATOM 1291 C CA . LEU A 1 171 ? 35.601 1.805 -32.963 1.00 78.88 171 LEU A CA 1
ATOM 1292 C C . LEU A 1 171 ? 35.802 1.440 -31.492 1.00 78.88 171 LEU A C 1
ATOM 1294 O O . LEU A 1 171 ? 34.856 1.018 -30.825 1.00 78.88 171 LEU A O 1
ATOM 1298 N N . SER A 1 172 ? 37.026 1.599 -30.988 1.00 85.50 172 SER A N 1
ATOM 1299 C CA . SER A 1 172 ? 37.357 1.309 -29.592 1.00 85.50 172 SER A CA 1
ATOM 1300 C C . SER A 1 172 ? 36.573 2.220 -28.644 1.00 85.50 172 SER A C 1
ATOM 1302 O O . SER A 1 172 ? 36.015 1.745 -27.653 1.00 85.50 172 SER A O 1
ATOM 1304 N N . ALA A 1 173 ? 36.436 3.505 -28.987 1.00 85.44 173 ALA A N 1
ATOM 1305 C CA . ALA A 1 173 ? 35.620 4.462 -28.249 1.00 85.44 173 ALA A CA 1
ATOM 1306 C C . ALA A 1 173 ? 34.130 4.075 -28.243 1.00 85.44 173 ALA A C 1
ATOM 1308 O O . ALA A 1 173 ? 33.486 4.127 -27.195 1.00 85.44 173 ALA A O 1
ATOM 1309 N N . TRP A 1 174 ? 33.567 3.629 -29.369 1.00 82.81 174 TRP A N 1
ATOM 1310 C CA . TRP A 1 174 ? 32.166 3.188 -29.414 1.00 82.81 174 TRP A CA 1
ATOM 1311 C C . TRP A 1 174 ? 31.914 1.905 -28.626 1.00 82.81 174 TRP A C 1
ATOM 1313 O O . TRP A 1 174 ? 30.900 1.807 -27.934 1.00 82.81 174 TRP A O 1
ATOM 1323 N N . ILE A 1 175 ? 32.830 0.935 -28.687 1.00 85.12 175 ILE A N 1
ATOM 1324 C CA . ILE A 1 175 ? 32.758 -0.285 -27.871 1.00 85.12 175 ILE A CA 1
ATOM 1325 C C . ILE A 1 175 ? 32.813 0.078 -26.383 1.00 85.12 175 ILE A C 1
ATOM 1327 O O . ILE A 1 175 ? 32.004 -0.418 -25.597 1.00 85.12 175 ILE A O 1
ATOM 1331 N N . PHE A 1 176 ? 33.708 0.988 -25.996 1.00 87.62 176 PHE A N 1
ATOM 1332 C CA . PHE A 1 176 ? 33.788 1.490 -24.628 1.00 87.62 176 PHE A CA 1
ATOM 1333 C C . PHE A 1 176 ? 32.471 2.142 -24.173 1.00 87.62 176 PHE A C 1
ATOM 1335 O O . PHE A 1 176 ? 31.939 1.775 -23.124 1.00 87.62 176 PHE A O 1
ATOM 1342 N N . LEU A 1 177 ? 31.896 3.038 -24.982 1.00 84.88 177 LEU A N 1
ATOM 1343 C CA . LEU A 1 177 ? 30.612 3.686 -24.686 1.00 84.88 177 LEU A CA 1
ATOM 1344 C C . LEU A 1 177 ? 29.456 2.678 -24.594 1.00 84.88 177 LEU A C 1
ATOM 1346 O O . LEU A 1 177 ? 28.611 2.787 -23.703 1.00 84.88 177 LEU A O 1
ATOM 1350 N N . LEU A 1 178 ? 29.440 1.648 -25.447 1.00 85.56 178 LEU A N 1
ATOM 1351 C CA . LEU A 1 178 ? 28.472 0.554 -25.363 1.00 85.56 178 LEU A CA 1
ATOM 1352 C C . LEU A 1 178 ? 28.588 -0.193 -24.028 1.00 85.56 178 LEU A C 1
ATOM 1354 O O . LEU A 1 178 ? 27.573 -0.432 -23.369 1.00 85.56 178 LEU A O 1
ATOM 1358 N N . HIS A 1 179 ? 29.804 -0.561 -23.614 1.00 87.44 179 HIS A N 1
ATOM 1359 C CA . HIS A 1 179 ? 30.031 -1.217 -22.326 1.00 87.44 179 HIS A CA 1
ATOM 1360 C C . HIS A 1 179 ? 29.622 -0.322 -21.157 1.00 87.44 179 HIS A C 1
ATOM 1362 O O . HIS A 1 179 ? 28.942 -0.792 -20.247 1.00 87.44 179 HIS A O 1
ATOM 1368 N N . GLN A 1 180 ? 29.953 0.969 -21.205 1.00 88.31 180 GLN A N 1
ATOM 1369 C CA . GLN A 1 180 ? 29.547 1.936 -20.189 1.00 88.31 180 GLN A CA 1
ATOM 1370 C C . GLN A 1 180 ? 28.017 2.044 -20.087 1.00 88.31 180 GLN A C 1
ATOM 1372 O O . GLN A 1 180 ? 27.469 1.963 -18.987 1.00 88.31 180 GLN A O 1
ATOM 1377 N N . ALA A 1 181 ? 27.317 2.158 -21.219 1.00 84.75 181 ALA A N 1
ATOM 1378 C CA . ALA A 1 181 ? 25.857 2.210 -21.264 1.00 84.75 181 ALA A CA 1
ATOM 1379 C C . ALA A 1 181 ? 25.213 0.928 -20.710 1.00 84.75 181 ALA A C 1
ATOM 1381 O O . ALA A 1 181 ? 24.239 1.001 -19.958 1.00 84.75 181 ALA A O 1
ATOM 1382 N N . ARG A 1 182 ? 25.776 -0.248 -21.025 1.00 86.44 182 ARG A N 1
ATOM 1383 C CA . ARG A 1 182 ? 25.313 -1.532 -20.471 1.00 86.44 182 ARG A CA 1
ATOM 1384 C C . ARG A 1 182 ? 25.530 -1.600 -18.962 1.00 86.44 182 ARG A C 1
ATOM 1386 O O . ARG A 1 182 ? 24.597 -1.943 -18.247 1.00 86.44 182 ARG A O 1
ATOM 1393 N N . SER A 1 183 ? 26.704 -1.216 -18.465 1.00 88.44 183 SER A N 1
ATOM 1394 C CA . SER A 1 183 ? 26.987 -1.181 -17.024 1.00 88.44 183 SER A CA 1
ATOM 1395 C C . SER A 1 183 ? 26.035 -0.249 -16.270 1.00 88.44 183 SER A C 1
ATOM 1397 O O . SER A 1 183 ? 25.552 -0.600 -15.196 1.00 88.44 183 SER A O 1
ATOM 1399 N N . GLN A 1 184 ? 25.697 0.909 -16.846 1.00 87.81 184 GLN A N 1
ATOM 1400 C CA . GLN A 1 184 ? 24.698 1.815 -16.270 1.00 87.81 184 GLN A CA 1
ATOM 1401 C C . GLN A 1 184 ? 23.294 1.196 -16.246 1.00 87.81 184 GLN A C 1
ATOM 1403 O O . GLN A 1 184 ? 22.602 1.310 -15.235 1.00 87.81 184 GLN A O 1
ATOM 1408 N N . ALA A 1 185 ? 22.875 0.524 -17.324 1.00 86.62 185 ALA A N 1
ATOM 1409 C CA . ALA A 1 185 ? 21.583 -0.164 -17.381 1.00 86.62 185 ALA A CA 1
ATOM 1410 C C . ALA A 1 185 ? 21.489 -1.296 -16.343 1.00 86.62 185 ALA A C 1
ATOM 1412 O O . ALA A 1 185 ? 20.488 -1.386 -15.631 1.00 86.62 185 ALA A O 1
ATOM 1413 N N . ILE A 1 186 ? 22.559 -2.090 -16.189 1.00 90.31 186 ILE A N 1
ATOM 1414 C CA . ILE A 1 186 ? 22.675 -3.110 -15.133 1.00 90.31 186 ILE A CA 1
ATOM 1415 C C . ILE A 1 186 ? 22.534 -2.457 -13.762 1.00 90.31 186 ILE A C 1
ATOM 1417 O O . ILE A 1 186 ? 21.731 -2.910 -12.956 1.00 90.31 186 ILE A O 1
ATOM 1421 N N . GLY A 1 187 ? 23.277 -1.377 -13.504 1.00 91.06 187 GLY A N 1
ATOM 1422 C CA . GLY A 1 187 ? 23.228 -0.670 -12.225 1.00 91.06 187 GLY A CA 1
ATOM 1423 C C . GLY A 1 187 ? 21.818 -0.194 -11.867 1.00 91.06 187 GLY A C 1
ATOM 1424 O O . GLY A 1 187 ? 21.349 -0.451 -10.760 1.00 91.06 187 GLY A O 1
ATOM 1425 N N . ARG A 1 188 ? 21.110 0.434 -12.816 1.00 91.12 188 ARG A N 1
ATOM 1426 C CA . ARG A 1 188 ? 19.727 0.910 -12.616 1.00 91.12 188 ARG A CA 1
ATOM 1427 C C . ARG A 1 188 ? 18.749 -0.234 -12.356 1.00 91.12 188 ARG A C 1
ATOM 1429 O O . ARG A 1 188 ? 17.940 -0.143 -11.437 1.00 91.12 188 ARG A O 1
ATOM 1436 N N . PHE A 1 189 ? 18.831 -1.317 -13.131 1.00 94.38 189 PHE A N 1
ATOM 1437 C CA . PHE A 1 189 ? 17.956 -2.469 -12.922 1.00 94.38 189 PHE A CA 1
ATOM 1438 C C . PHE A 1 189 ? 18.241 -3.165 -11.586 1.00 94.38 189 PHE A C 1
ATOM 1440 O O . PHE A 1 189 ? 17.308 -3.496 -10.862 1.00 94.38 189 PHE A O 1
ATOM 1447 N N . SER A 1 190 ? 19.513 -3.339 -11.217 1.00 95.31 190 SER A N 1
ATOM 1448 C CA . SER A 1 190 ? 19.903 -3.922 -9.928 1.00 95.31 190 SER A CA 1
ATOM 1449 C C . SER A 1 190 ? 19.359 -3.122 -8.744 1.00 95.31 190 SER A C 1
ATOM 1451 O O . SER A 1 190 ? 18.854 -3.721 -7.800 1.00 95.31 190 SER A O 1
ATOM 1453 N N . GLN A 1 191 ? 19.379 -1.786 -8.815 1.00 96.19 191 GLN A N 1
ATOM 1454 C CA . GLN A 1 191 ? 18.766 -0.924 -7.796 1.00 96.19 191 GLN A CA 1
ATOM 1455 C C . GLN A 1 191 ? 17.246 -1.121 -7.715 1.00 96.19 191 GLN A C 1
ATOM 1457 O O . GLN A 1 191 ? 16.698 -1.251 -6.622 1.00 96.19 191 GLN A O 1
ATOM 1462 N N . ALA A 1 192 ? 16.558 -1.190 -8.861 1.00 95.94 192 ALA A N 1
ATOM 1463 C CA . ALA A 1 192 ? 15.118 -1.451 -8.895 1.00 95.94 192 ALA A CA 1
ATOM 1464 C C . ALA A 1 192 ? 14.771 -2.840 -8.326 1.00 95.94 192 ALA A C 1
ATOM 1466 O O . ALA A 1 192 ? 13.820 -2.973 -7.556 1.00 95.94 192 ALA A O 1
ATOM 1467 N N . ARG A 1 193 ? 15.574 -3.862 -8.651 1.00 97.38 193 ARG A N 1
ATOM 1468 C CA . ARG A 1 193 ? 15.453 -5.221 -8.104 1.00 97.38 193 ARG A CA 1
ATOM 1469 C C . ARG A 1 193 ? 15.647 -5.231 -6.592 1.00 97.38 193 ARG A C 1
ATOM 1471 O O . ARG A 1 193 ? 14.858 -5.850 -5.887 1.00 97.38 193 ARG A O 1
ATOM 1478 N N . GLU A 1 194 ? 16.678 -4.563 -6.085 1.00 97.88 194 GLU A N 1
ATOM 1479 C CA . GLU A 1 194 ? 16.935 -4.478 -4.647 1.00 97.88 194 GLU A CA 1
ATOM 1480 C C . GLU A 1 194 ? 15.772 -3.799 -3.913 1.00 97.88 194 GLU A C 1
ATOM 1482 O O . GLU A 1 194 ? 15.268 -4.344 -2.930 1.00 97.88 194 GLU A O 1
ATOM 1487 N N . ALA A 1 195 ? 15.290 -2.665 -4.429 1.00 97.62 195 ALA A N 1
ATOM 1488 C CA . ALA A 1 195 ? 14.139 -1.962 -3.869 1.00 97.62 195 ALA A CA 1
ATOM 1489 C C . ALA A 1 195 ? 12.878 -2.844 -3.852 1.00 97.62 195 ALA A C 1
ATOM 1491 O O . ALA A 1 195 ? 12.157 -2.872 -2.854 1.00 97.62 195 ALA A O 1
ATOM 1492 N N . TYR A 1 196 ? 12.636 -3.606 -4.923 1.00 98.19 196 TYR A N 1
ATOM 1493 C CA . TYR A 1 196 ? 11.539 -4.570 -4.989 1.00 98.19 196 TYR A CA 1
ATOM 1494 C C . TYR A 1 196 ? 11.663 -5.667 -3.923 1.00 98.19 196 TYR A C 1
ATOM 1496 O O . TYR A 1 196 ? 10.713 -5.889 -3.174 1.00 98.19 196 TYR A O 1
ATOM 1504 N N . LEU A 1 197 ? 12.832 -6.303 -3.789 1.00 97.88 197 LEU A N 1
ATOM 1505 C CA . LEU A 1 197 ? 13.047 -7.367 -2.800 1.00 97.88 197 LEU A CA 1
ATOM 1506 C C . LEU A 1 197 ? 12.899 -6.854 -1.358 1.00 97.88 197 LEU A C 1
ATOM 1508 O O . LEU A 1 197 ? 12.326 -7.533 -0.504 1.00 97.88 197 LEU A O 1
ATOM 1512 N N . GLN A 1 198 ? 13.373 -5.635 -1.082 1.00 98.19 198 GLN A N 1
ATOM 1513 C CA . GLN A 1 198 ? 13.178 -4.987 0.216 1.00 98.19 198 GLN A CA 1
ATOM 1514 C C . GLN A 1 198 ? 11.693 -4.700 0.490 1.00 98.19 198 GLN A C 1
ATOM 1516 O O . GLN A 1 198 ? 11.217 -4.948 1.602 1.00 98.19 198 GLN A O 1
ATOM 1521 N N . ALA A 1 199 ? 10.951 -4.213 -0.510 1.00 97.81 199 ALA A N 1
ATOM 1522 C CA . ALA A 1 199 ? 9.522 -3.936 -0.389 1.00 97.81 199 ALA A CA 1
ATOM 1523 C C . ALA A 1 199 ? 8.696 -5.219 -0.179 1.00 97.81 199 ALA A C 1
ATOM 1525 O O . ALA A 1 199 ? 7.833 -5.251 0.700 1.00 97.81 199 ALA A O 1
ATOM 1526 N N . GLU A 1 200 ? 9.004 -6.292 -0.913 1.00 97.50 200 GLU A N 1
ATOM 1527 C CA . GLU A 1 200 ? 8.380 -7.612 -0.758 1.00 97.50 200 GLU A CA 1
ATOM 1528 C C . GLU A 1 200 ? 8.583 -8.163 0.662 1.00 97.50 200 GLU A C 1
ATOM 1530 O O . GLU A 1 200 ? 7.621 -8.542 1.339 1.00 97.50 200 GLU A O 1
ATOM 1535 N N . MET A 1 201 ? 9.822 -8.130 1.163 1.00 97.81 201 MET A N 1
ATOM 1536 C CA . MET A 1 201 ? 10.138 -8.569 2.523 1.00 97.81 201 MET A CA 1
ATOM 1537 C C . MET A 1 201 ? 9.400 -7.732 3.583 1.00 97.81 201 MET A C 1
ATOM 1539 O O . MET A 1 201 ? 8.867 -8.277 4.556 1.00 97.81 201 MET A O 1
ATOM 1543 N N . ALA A 1 202 ? 9.351 -6.407 3.411 1.00 97.88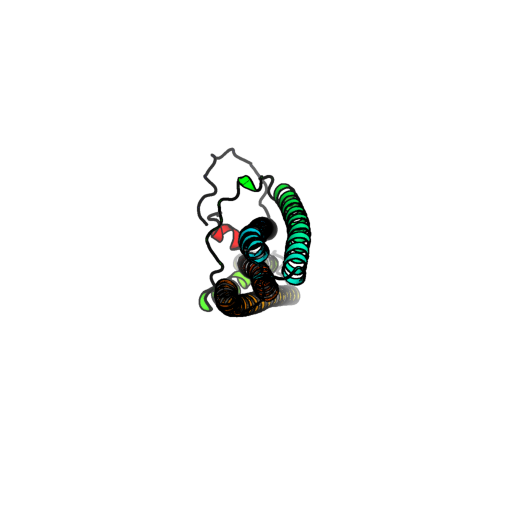 202 ALA A N 1
ATOM 1544 C CA . ALA A 1 202 ? 8.645 -5.513 4.326 1.00 97.88 202 ALA A CA 1
ATOM 1545 C C . ALA A 1 202 ? 7.131 -5.783 4.345 1.00 97.88 202 ALA A C 1
ATOM 1547 O O . ALA A 1 202 ? 6.512 -5.758 5.415 1.00 97.88 202 ALA A O 1
ATOM 1548 N N . TRP A 1 203 ? 6.540 -6.077 3.184 1.00 97.75 203 TRP A N 1
ATOM 1549 C CA . TRP A 1 203 ? 5.134 -6.449 3.057 1.00 97.75 203 TRP A CA 1
ATOM 1550 C C . TRP A 1 203 ? 4.816 -7.773 3.764 1.00 97.75 203 TRP A C 1
ATOM 1552 O O . TRP A 1 203 ? 3.885 -7.814 4.575 1.00 97.75 203 TRP A O 1
ATOM 1562 N N . GLU A 1 204 ? 5.617 -8.825 3.565 1.00 97.06 204 GLU A N 1
ATOM 1563 C CA . GLU A 1 204 ? 5.421 -10.109 4.259 1.00 97.06 204 GLU A CA 1
ATOM 1564 C C . GLU A 1 204 ? 5.547 -9.964 5.788 1.00 97.06 204 GLU A C 1
ATOM 1566 O O . GLU A 1 204 ? 4.725 -10.480 6.558 1.00 97.06 204 GLU A O 1
ATOM 1571 N N . LEU A 1 205 ? 6.509 -9.165 6.261 1.00 97.81 205 LEU A N 1
ATOM 1572 C CA . LEU A 1 205 ? 6.639 -8.867 7.687 1.00 97.81 205 LEU A CA 1
ATOM 1573 C C . LEU A 1 205 ? 5.414 -8.116 8.238 1.00 97.81 205 LEU A C 1
ATOM 1575 O O . LEU A 1 205 ? 4.917 -8.442 9.323 1.00 97.81 205 LEU A O 1
ATOM 1579 N N . ALA A 1 206 ? 4.906 -7.118 7.510 1.00 97.81 206 ALA A N 1
ATOM 1580 C CA . ALA A 1 206 ? 3.708 -6.372 7.897 1.00 97.81 206 ALA A CA 1
ATOM 1581 C C . ALA A 1 206 ? 2.468 -7.281 7.956 1.00 97.81 206 ALA A C 1
ATOM 1583 O O . ALA A 1 206 ? 1.688 -7.216 8.910 1.00 97.81 206 ALA A O 1
ATOM 1584 N N . LYS A 1 207 ? 2.325 -8.195 6.994 1.00 97.12 207 LYS A N 1
ATOM 1585 C CA . LYS A 1 207 ? 1.239 -9.181 6.927 1.00 97.12 207 LYS A CA 1
ATOM 1586 C C . LYS A 1 207 ? 1.248 -10.112 8.139 1.00 97.12 207 LYS A C 1
ATOM 1588 O O . LYS A 1 207 ? 0.210 -10.290 8.787 1.00 97.12 207 LYS A O 1
ATOM 1593 N N . ALA A 1 208 ? 2.419 -10.619 8.526 1.00 97.50 208 ALA A N 1
ATOM 1594 C CA . ALA A 1 208 ? 2.576 -11.424 9.737 1.00 97.50 208 ALA A CA 1
ATOM 1595 C C . ALA A 1 208 ? 2.207 -10.641 11.014 1.00 97.50 208 ALA A C 1
ATOM 1597 O O . ALA A 1 208 ? 1.525 -11.171 11.899 1.00 97.50 208 ALA A O 1
ATOM 1598 N N . ARG A 1 209 ? 2.597 -9.362 11.111 1.00 98.19 209 ARG A N 1
ATOM 1599 C CA . ARG A 1 209 ? 2.228 -8.484 12.241 1.00 98.19 209 ARG A CA 1
ATOM 1600 C C . ARG A 1 209 ? 0.717 -8.268 12.327 1.00 98.19 209 ARG A C 1
ATOM 1602 O O . ARG A 1 209 ? 0.151 -8.395 13.413 1.00 98.19 209 ARG A O 1
ATOM 1609 N N . VAL A 1 210 ? 0.047 -8.021 11.199 1.00 98.25 210 VAL A N 1
ATOM 1610 C CA . VAL A 1 210 ? -1.418 -7.880 11.142 1.00 98.25 210 VAL A CA 1
ATOM 1611 C C . VAL A 1 210 ? -2.122 -9.161 11.587 1.00 98.25 210 VAL A C 1
ATOM 1613 O O . VAL A 1 210 ? -3.104 -9.088 12.328 1.00 98.25 210 VAL A O 1
ATOM 1616 N N . ALA A 1 211 ? -1.630 -10.337 11.185 1.00 97.56 211 ALA A N 1
ATOM 1617 C CA . ALA A 1 211 ? -2.195 -11.614 11.621 1.00 97.56 211 ALA A CA 1
ATOM 1618 C C . ALA A 1 211 ? -2.116 -11.782 13.150 1.00 97.56 211 ALA A C 1
ATOM 1620 O O . ALA A 1 211 ? -3.115 -12.126 13.789 1.00 97.56 211 ALA A O 1
ATOM 1621 N N . ARG A 1 212 ? -0.967 -11.448 13.755 1.00 97.56 212 ARG A N 1
ATOM 1622 C CA . ARG A 1 212 ? -0.783 -11.473 15.218 1.00 97.56 212 ARG A CA 1
ATOM 1623 C C . ARG A 1 212 ? -1.705 -10.479 15.928 1.00 97.56 212 ARG A C 1
ATOM 1625 O O . ARG A 1 212 ? -2.419 -10.864 16.852 1.00 97.56 212 ARG A O 1
ATOM 1632 N N . ALA A 1 213 ? -1.760 -9.231 15.462 1.00 97.94 213 ALA A N 1
ATOM 1633 C CA . ALA A 1 213 ? -2.628 -8.203 16.040 1.00 97.94 213 ALA A CA 1
ATOM 1634 C C . ALA A 1 213 ? -4.118 -8.552 15.915 1.00 97.94 213 ALA A C 1
ATOM 1636 O O . ALA A 1 213 ? -4.915 -8.260 16.807 1.00 97.94 213 ALA A O 1
ATOM 1637 N N . ARG A 1 214 ? -4.513 -9.238 14.834 1.00 97.94 214 ARG A N 1
ATOM 1638 C CA . ARG A 1 214 ? -5.888 -9.714 14.649 1.00 97.94 214 ARG A CA 1
ATOM 1639 C C . ARG A 1 214 ? -6.280 -10.715 15.730 1.00 97.94 214 ARG A C 1
ATOM 1641 O O . ARG A 1 214 ? -7.380 -10.578 16.265 1.00 97.94 214 ARG A O 1
ATOM 1648 N N . SER A 1 215 ? -5.397 -11.666 16.037 1.00 97.44 215 SER A N 1
ATOM 1649 C CA . SER A 1 215 ? -5.587 -12.641 17.117 1.00 97.44 215 SER A CA 1
ATOM 1650 C C . SER A 1 215 ? -5.645 -11.950 18.485 1.00 97.44 215 SER A C 1
ATOM 1652 O O . SER A 1 215 ? -6.612 -12.124 19.225 1.00 97.44 215 SER A O 1
ATOM 1654 N N . ALA A 1 216 ? -4.694 -11.054 18.776 1.00 96.81 216 ALA A N 1
ATOM 1655 C CA . ALA A 1 216 ? -4.676 -10.288 20.026 1.00 96.81 216 ALA A CA 1
ATOM 1656 C C . ALA A 1 216 ? -5.974 -9.490 20.243 1.00 96.81 216 ALA A C 1
ATOM 1658 O O . ALA A 1 216 ? -6.557 -9.523 21.328 1.00 96.81 216 ALA A O 1
ATOM 1659 N N . ARG A 1 217 ? -6.487 -8.838 19.192 1.00 97.12 217 ARG A N 1
ATOM 1660 C CA . ARG A 1 217 ? -7.767 -8.122 19.239 1.00 97.12 217 ARG A CA 1
ATOM 1661 C C . ARG A 1 217 ? -8.956 -9.061 19.458 1.00 97.12 217 ARG A C 1
ATOM 1663 O O . ARG A 1 217 ? -9.851 -8.688 20.205 1.00 97.12 217 ARG A O 1
ATOM 1670 N N . GLN A 1 218 ? -8.985 -10.261 18.865 1.00 96.94 218 GLN A N 1
ATOM 1671 C CA . GLN A 1 218 ? -10.049 -11.254 19.127 1.00 96.94 218 GLN A CA 1
ATOM 1672 C C . GLN A 1 218 ? -10.078 -11.678 20.596 1.00 96.94 218 GLN A C 1
ATOM 1674 O O . GLN A 1 218 ? -11.150 -11.734 21.195 1.00 96.94 218 GLN A O 1
ATOM 1679 N N . ILE A 1 219 ? -8.906 -11.928 21.181 1.00 97.38 219 ILE A N 1
ATOM 1680 C CA . ILE A 1 219 ? -8.776 -12.287 22.596 1.00 97.38 219 ILE A CA 1
ATOM 1681 C C . ILE A 1 219 ? -9.246 -11.127 23.481 1.00 97.38 219 ILE A C 1
ATOM 1683 O O . ILE A 1 219 ? -10.071 -11.332 24.371 1.00 97.38 219 ILE A O 1
ATOM 1687 N N . ALA A 1 220 ? -8.782 -9.904 23.205 1.00 96.50 220 ALA A N 1
ATOM 1688 C CA . ALA A 1 220 ? -9.188 -8.714 23.952 1.00 96.50 220 ALA A CA 1
ATOM 1689 C C . ALA A 1 220 ? -10.703 -8.466 23.863 1.00 96.50 220 ALA A C 1
ATOM 1691 O O . ALA A 1 220 ? -11.329 -8.105 24.855 1.00 96.50 220 ALA A O 1
ATOM 1692 N N . GLU A 1 221 ? -11.306 -8.704 22.697 1.00 96.12 221 GLU A N 1
ATOM 1693 C CA . GLU A 1 221 ? -12.749 -8.588 22.486 1.00 96.12 221 GLU A CA 1
ATOM 1694 C C . GLU A 1 221 ? -13.536 -9.614 23.306 1.00 96.12 221 GLU A C 1
ATOM 1696 O O . GLU A 1 221 ? -14.503 -9.253 23.976 1.00 96.12 221 GLU A O 1
ATOM 1701 N N . ALA A 1 222 ? -13.114 -10.881 23.292 1.00 95.50 222 ALA A N 1
ATOM 1702 C CA . ALA A 1 222 ? -13.749 -11.933 24.081 1.00 95.50 222 ALA A CA 1
ATOM 1703 C C . ALA A 1 222 ? -13.673 -11.624 25.585 1.00 95.50 222 ALA A C 1
ATOM 1705 O O . ALA A 1 222 ? -14.691 -11.671 26.274 1.00 95.50 222 ALA A O 1
ATOM 1706 N N . GLN A 1 223 ? -12.494 -11.224 26.072 1.00 95.50 223 GLN A N 1
ATOM 1707 C CA . GLN A 1 223 ? -12.277 -10.842 27.470 1.00 95.50 223 GLN A CA 1
ATOM 1708 C C . GLN A 1 223 ? -13.106 -9.617 27.869 1.00 95.50 223 GLN A C 1
ATOM 1710 O O . GLN A 1 223 ? -13.705 -9.605 28.942 1.00 95.50 223 GLN A O 1
ATOM 1715 N N . PHE A 1 224 ? -13.193 -8.611 26.996 1.00 94.44 224 PHE A N 1
ATOM 1716 C CA . PHE A 1 224 ? -14.047 -7.449 27.219 1.00 94.44 224 PHE A CA 1
ATOM 1717 C C . PHE A 1 224 ? -15.523 -7.844 27.332 1.00 94.44 224 PHE A C 1
ATOM 1719 O O . PHE A 1 224 ? -16.211 -7.395 28.251 1.00 94.44 224 PHE A O 1
ATOM 1726 N N . ARG A 1 225 ? -16.028 -8.703 26.437 1.00 91.94 225 ARG A N 1
ATOM 1727 C CA . ARG A 1 225 ? -17.442 -9.120 26.419 1.00 91.94 225 ARG A CA 1
ATOM 1728 C C . ARG A 1 225 ? -17.865 -9.856 27.689 1.00 91.94 225 ARG A C 1
ATOM 1730 O O . ARG A 1 225 ? -18.967 -9.607 28.165 1.00 91.94 225 ARG A O 1
ATOM 1737 N N . VAL A 1 226 ? -16.989 -10.678 28.266 1.00 92.38 226 VAL A N 1
ATOM 1738 C CA . VAL A 1 226 ? -17.262 -11.400 29.525 1.00 92.38 226 VAL A CA 1
ATOM 1739 C C . VAL A 1 226 ? -16.891 -10.607 30.786 1.00 92.38 226 VAL A C 1
ATOM 1741 O O . VAL A 1 226 ? -17.019 -11.125 31.887 1.00 92.38 226 VAL A O 1
ATOM 1744 N N . GLY A 1 227 ? -16.414 -9.364 30.647 1.00 88.06 227 GLY A N 1
ATOM 1745 C CA . GLY A 1 227 ? -16.018 -8.519 31.781 1.00 88.06 227 GLY A CA 1
ATOM 1746 C C . GLY A 1 227 ? -14.669 -8.884 32.412 1.00 88.06 227 GLY A C 1
ATOM 1747 O O . GLY A 1 227 ? -14.301 -8.311 33.429 1.00 88.06 227 GLY A O 1
ATOM 1748 N N . ALA A 1 228 ? -13.901 -9.794 31.805 1.00 88.00 228 ALA A N 1
ATOM 1749 C CA . ALA A 1 228 ? -12.570 -10.187 32.278 1.00 88.00 228 ALA A CA 1
ATOM 1750 C C . ALA A 1 228 ? -11.480 -9.140 31.974 1.00 88.00 228 ALA A C 1
ATOM 1752 O O . ALA A 1 228 ? -10.390 -9.197 32.541 1.00 88.00 228 ALA A O 1
ATOM 1753 N N . ARG A 1 229 ? -11.744 -8.189 31.067 1.00 84.69 229 ARG A N 1
ATOM 1754 C CA . ARG A 1 229 ? -10.886 -7.021 30.817 1.00 84.69 229 ARG A CA 1
ATOM 1755 C C . ARG A 1 229 ? -11.698 -5.749 30.618 1.00 84.69 229 ARG A C 1
ATOM 1757 O O . ARG A 1 229 ? -12.790 -5.783 30.052 1.00 84.69 229 ARG A O 1
ATOM 1764 N N . ALA A 1 230 ? -11.090 -4.630 31.008 1.00 87.88 230 ALA A N 1
ATOM 1765 C CA . ALA A 1 230 ? -11.635 -3.298 30.803 1.00 87.88 230 ALA A CA 1
ATOM 1766 C C . ALA A 1 230 ? -11.696 -2.911 29.319 1.00 87.88 230 ALA A C 1
ATOM 1768 O O . ALA A 1 230 ? -10.897 -3.373 28.494 1.00 87.88 230 ALA A O 1
ATOM 1769 N N . VAL A 1 231 ? -12.614 -1.999 28.994 1.00 92.88 231 VAL A N 1
ATOM 1770 C CA . VAL A 1 231 ? -12.819 -1.492 27.626 1.00 92.88 231 VAL A CA 1
ATOM 1771 C C . VAL A 1 231 ? -11.554 -0.888 27.009 1.00 92.88 231 VAL A C 1
ATOM 1773 O O . VAL A 1 231 ? -11.311 -1.078 25.817 1.00 92.88 231 VAL A O 1
ATOM 1776 N N . GLY A 1 232 ? -10.709 -0.232 27.812 1.00 92.31 232 GLY A N 1
ATOM 1777 C CA . GLY A 1 232 ? -9.469 0.382 27.336 1.00 92.31 232 GLY A CA 1
ATOM 1778 C C . GLY A 1 232 ? -8.519 -0.619 26.672 1.00 92.31 232 GLY A C 1
ATOM 1779 O O . GLY A 1 232 ? -7.956 -0.329 25.621 1.00 92.31 232 GLY A O 1
ATOM 1780 N N . ALA A 1 233 ? -8.410 -1.840 27.208 1.00 93.81 233 ALA A N 1
ATOM 1781 C CA . ALA A 1 233 ? -7.559 -2.879 26.624 1.00 93.81 233 ALA A CA 1
ATOM 1782 C C . ALA A 1 233 ? -8.079 -3.363 25.259 1.00 93.81 233 ALA A C 1
ATOM 1784 O O . ALA A 1 233 ? -7.292 -3.661 24.361 1.00 93.81 233 ALA A O 1
ATOM 1785 N N . PHE A 1 234 ? -9.403 -3.426 25.088 1.00 95.06 234 PHE A N 1
ATOM 1786 C CA . PHE A 1 234 ? -10.011 -3.734 23.795 1.00 95.06 234 PHE A CA 1
ATOM 1787 C C . PHE A 1 234 ? -9.823 -2.586 22.794 1.00 95.06 234 PHE A C 1
ATOM 1789 O O . PHE A 1 234 ? -9.435 -2.838 21.653 1.00 95.06 234 PHE A O 1
ATOM 1796 N N . ALA A 1 235 ? -10.049 -1.340 23.221 1.00 95.69 235 ALA A N 1
ATOM 1797 C CA . ALA A 1 235 ? -9.856 -0.161 22.382 1.00 95.69 235 ALA A CA 1
ATOM 1798 C C . ALA A 1 235 ? -8.404 -0.052 21.888 1.00 95.69 235 ALA A C 1
ATOM 1800 O O . ALA A 1 235 ? -8.186 0.138 20.694 1.00 95.69 235 ALA A O 1
ATOM 1801 N N . GLN A 1 236 ? -7.420 -0.275 22.765 1.00 96.25 236 GLN A N 1
ATOM 1802 C CA . GLN A 1 236 ? -6.005 -0.289 22.388 1.00 96.25 236 GLN A CA 1
ATOM 1803 C C . GLN A 1 236 ? -5.706 -1.361 21.334 1.00 96.25 236 GLN A C 1
ATOM 1805 O O . GLN A 1 236 ? -5.162 -1.050 20.279 1.00 96.25 236 GLN A O 1
ATOM 1810 N N . ALA A 1 237 ? -6.140 -2.607 21.560 1.00 97.06 237 ALA A N 1
ATOM 1811 C CA . ALA A 1 237 ? -5.927 -3.688 20.597 1.00 97.06 237 ALA A CA 1
ATOM 1812 C C . ALA A 1 237 ? -6.605 -3.416 19.239 1.00 97.06 237 ALA A C 1
ATOM 1814 O O . ALA A 1 237 ? -6.143 -3.885 18.194 1.00 97.06 237 ALA A O 1
ATOM 1815 N N . LEU A 1 238 ? -7.712 -2.667 19.239 1.00 96.81 238 LEU A N 1
ATOM 1816 C CA . LEU A 1 238 ? -8.380 -2.225 18.022 1.00 96.81 238 LEU A CA 1
ATOM 1817 C C . LEU A 1 238 ? -7.547 -1.171 17.273 1.00 96.81 238 LEU A C 1
ATOM 1819 O O . LEU A 1 238 ? -7.368 -1.319 16.063 1.00 96.81 238 LEU A O 1
ATOM 1823 N N . PHE A 1 239 ? -7.011 -0.164 17.971 1.00 97.12 239 PHE A N 1
ATOM 1824 C CA . PHE A 1 239 ? -6.120 0.839 17.379 1.00 97.12 239 PHE A CA 1
ATOM 1825 C C . PHE A 1 239 ? -4.830 0.221 16.839 1.00 97.12 239 PHE A C 1
ATOM 1827 O O . PHE A 1 239 ? -4.469 0.498 15.695 1.00 97.12 239 PHE A O 1
ATOM 1834 N N . ASP A 1 240 ? -4.195 -0.677 17.594 1.00 97.62 240 ASP A N 1
ATOM 1835 C CA . ASP A 1 240 ? -2.977 -1.376 17.167 1.00 97.62 240 ASP A CA 1
ATOM 1836 C C . ASP A 1 240 ? -3.214 -2.158 15.868 1.00 97.62 240 ASP A C 1
ATOM 1838 O O . ASP A 1 240 ? -2.441 -2.066 14.911 1.00 97.62 240 ASP A O 1
ATOM 1842 N N . LEU A 1 241 ? -4.326 -2.901 15.795 1.00 97.94 241 LEU A N 1
ATOM 1843 C CA . LEU A 1 241 ? -4.696 -3.644 14.593 1.00 97.94 241 LEU A 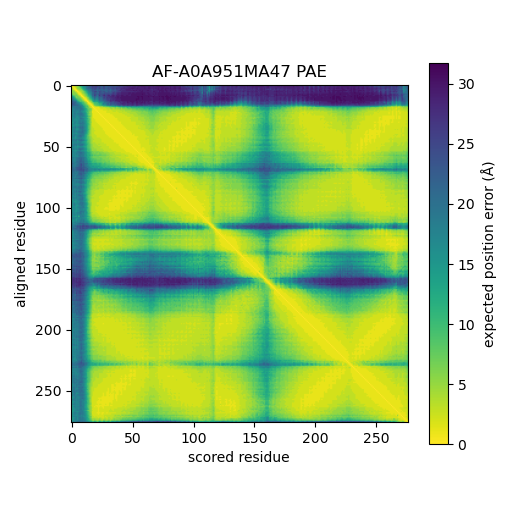CA 1
ATOM 1844 C C . LEU A 1 241 ? -4.908 -2.716 13.392 1.00 97.94 241 LEU A C 1
ATOM 1846 O O . LEU A 1 241 ? -4.536 -3.065 12.274 1.00 97.94 241 LEU A O 1
ATOM 1850 N N . VAL A 1 242 ? -5.534 -1.562 13.597 1.00 97.38 242 VAL A N 1
ATOM 1851 C CA . VAL A 1 242 ? -5.860 -0.623 12.516 1.00 97.38 242 VAL A CA 1
ATOM 1852 C C . VAL A 1 242 ? -4.617 0.095 12.022 1.00 97.38 242 VAL A C 1
ATOM 1854 O O . VAL A 1 242 ? -4.418 0.160 10.812 1.00 97.38 242 VAL A O 1
ATOM 1857 N N . GLY A 1 243 ? -3.735 0.523 12.928 1.00 97.44 243 GLY A N 1
ATOM 1858 C CA . GLY A 1 243 ? -2.426 1.066 12.573 1.00 97.44 243 GLY A CA 1
ATOM 1859 C C . GLY A 1 243 ? -1.613 0.073 11.741 1.00 97.44 243 GLY A C 1
ATOM 1860 O O . GLY A 1 243 ? -1.133 0.415 10.662 1.00 97.44 243 GLY A O 1
ATOM 1861 N N . LEU A 1 244 ? -1.548 -1.192 12.170 1.00 98.19 244 LEU A N 1
ATOM 1862 C CA . LEU A 1 244 ? -0.840 -2.240 11.430 1.00 98.19 244 LEU A CA 1
ATOM 1863 C C . LEU A 1 244 ? -1.497 -2.583 10.086 1.00 98.19 244 LEU A C 1
ATOM 1865 O O . LEU A 1 244 ? -0.791 -2.873 9.124 1.00 98.19 244 LEU A O 1
ATOM 1869 N N . ARG A 1 245 ? -2.832 -2.548 9.985 1.00 97.44 245 ARG A N 1
ATOM 1870 C CA . ARG A 1 245 ? -3.535 -2.729 8.701 1.00 97.44 245 ARG A CA 1
ATOM 1871 C C . ARG A 1 245 ? -3.247 -1.585 7.740 1.00 97.44 245 ARG A C 1
ATOM 1873 O O . ARG A 1 245 ? -3.025 -1.839 6.563 1.00 97.44 245 ARG A O 1
ATOM 1880 N N . ASN A 1 246 ? -3.252 -0.353 8.233 1.00 96.88 246 ASN A N 1
ATOM 1881 C CA . ASN A 1 246 ? -2.959 0.822 7.424 1.00 96.88 246 ASN A CA 1
ATOM 1882 C C . ASN A 1 246 ? -1.505 0.810 6.943 1.00 96.88 246 ASN A C 1
ATOM 1884 O O . ASN A 1 246 ? -1.257 1.138 5.787 1.00 96.88 246 ASN A O 1
ATOM 1888 N N . GLU A 1 247 ? -0.573 0.352 7.780 1.00 97.31 247 GLU A N 1
ATOM 1889 C CA . GLU A 1 247 ? 0.818 0.123 7.387 1.00 97.31 247 GLU A CA 1
ATOM 1890 C C . GLU A 1 247 ? 0.952 -0.992 6.341 1.00 97.31 247 GLU A C 1
ATOM 1892 O O . GLU A 1 247 ? 1.651 -0.810 5.349 1.00 97.31 247 GLU A O 1
ATOM 1897 N N . LEU A 1 248 ? 0.249 -2.120 6.504 1.00 97.44 248 LEU A N 1
ATOM 1898 C CA . LEU A 1 248 ? 0.240 -3.198 5.509 1.00 97.44 248 LEU A CA 1
ATOM 1899 C C . LEU A 1 248 ? -0.208 -2.696 4.129 1.00 97.44 248 LEU A C 1
ATOM 1901 O O . LEU A 1 248 ? 0.422 -3.050 3.139 1.00 97.44 248 LEU A O 1
ATOM 1905 N N . LEU A 1 249 ? -1.242 -1.849 4.067 1.00 95.94 249 LEU A N 1
ATOM 1906 C CA . LEU A 1 249 ? -1.707 -1.254 2.809 1.00 95.94 249 LEU A CA 1
ATOM 1907 C C . LEU A 1 249 ? -0.619 -0.406 2.131 1.00 95.94 249 LEU A C 1
ATOM 1909 O O . LEU A 1 249 ? -0.456 -0.485 0.917 1.00 95.94 249 LEU A O 1
ATOM 1913 N N . ARG A 1 250 ? 0.163 0.365 2.901 1.00 96.25 250 ARG A N 1
ATOM 1914 C CA . ARG A 1 250 ? 1.297 1.128 2.346 1.00 96.25 250 ARG A CA 1
ATOM 1915 C C . ARG A 1 250 ? 2.362 0.196 1.785 1.00 96.25 250 ARG A C 1
ATOM 1917 O O . ARG A 1 250 ? 2.764 0.367 0.645 1.00 96.25 250 ARG A O 1
ATOM 1924 N N . ARG A 1 251 ? 2.753 -0.835 2.543 1.00 97.44 251 ARG A N 1
ATOM 1925 C CA . ARG A 1 251 ? 3.761 -1.813 2.091 1.00 97.44 251 ARG A CA 1
ATOM 1926 C C . ARG A 1 251 ? 3.319 -2.591 0.863 1.00 97.44 251 ARG A C 1
ATOM 1928 O O . ARG A 1 251 ? 4.133 -2.875 -0.004 1.00 97.44 251 ARG A O 1
ATOM 1935 N N . GLU A 1 252 ? 2.033 -2.912 0.784 1.00 96.12 252 GLU A N 1
ATOM 1936 C CA . GLU A 1 252 ? 1.436 -3.539 -0.390 1.00 96.12 252 GLU A CA 1
ATOM 1937 C C . GLU A 1 252 ? 1.553 -2.630 -1.622 1.00 96.12 252 GLU A C 1
ATOM 1939 O O . GLU A 1 252 ? 2.010 -3.079 -2.673 1.00 96.12 252 GLU A O 1
ATOM 1944 N N . SER A 1 253 ? 1.225 -1.342 -1.477 1.00 95.38 253 SER A N 1
ATOM 1945 C CA . SER A 1 253 ? 1.416 -0.336 -2.528 1.00 95.38 253 SER A CA 1
ATOM 1946 C C . SER A 1 253 ? 2.884 -0.186 -2.928 1.00 95.38 253 SER A C 1
ATOM 1948 O O . SER A 1 253 ? 3.192 -0.240 -4.116 1.00 95.38 253 SER A O 1
ATOM 1950 N N . ASP A 1 254 ? 3.795 -0.051 -1.962 1.00 96.31 254 ASP A N 1
ATOM 1951 C CA . ASP A 1 254 ? 5.234 0.086 -2.215 1.00 96.31 254 ASP A CA 1
ATOM 1952 C C . ASP A 1 254 ? 5.771 -1.103 -3.025 1.00 96.31 254 ASP A C 1
ATOM 1954 O O . ASP A 1 254 ? 6.482 -0.914 -4.011 1.00 96.31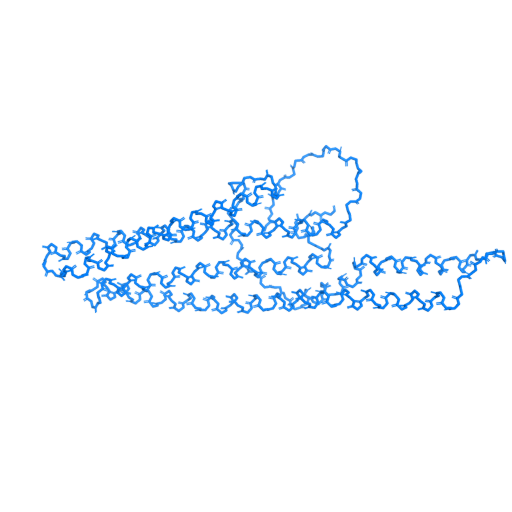 254 ASP A O 1
ATOM 1958 N N . ALA A 1 255 ? 5.378 -2.328 -2.663 1.00 96.88 255 ALA A N 1
ATOM 1959 C CA . ALA A 1 255 ? 5.766 -3.538 -3.382 1.00 96.88 255 ALA A CA 1
ATOM 1960 C C . ALA A 1 255 ? 5.176 -3.585 -4.805 1.00 96.88 255 ALA A C 1
ATOM 1962 O O . ALA A 1 255 ? 5.876 -3.943 -5.755 1.00 96.88 255 ALA A O 1
ATOM 1963 N N . CYS A 1 256 ? 3.919 -3.160 -4.991 1.00 95.50 256 CYS A N 1
ATOM 1964 C CA . CYS A 1 256 ? 3.302 -3.055 -6.318 1.00 95.50 256 CYS A CA 1
ATOM 1965 C C . CYS A 1 256 ? 4.005 -2.024 -7.213 1.00 95.50 256 CYS A C 1
ATOM 1967 O O . CYS A 1 256 ? 4.253 -2.295 -8.391 1.00 95.50 256 CYS A O 1
ATOM 1969 N N . VAL A 1 257 ? 4.357 -0.860 -6.663 1.00 96.06 257 VAL A N 1
ATOM 1970 C CA . VAL A 1 257 ? 5.064 0.204 -7.389 1.00 96.06 257 VAL A CA 1
ATOM 1971 C C . VAL A 1 257 ? 6.497 -0.216 -7.708 1.00 96.06 257 VAL A C 1
ATOM 1973 O O . VAL A 1 257 ? 6.942 -0.031 -8.839 1.00 96.06 257 VAL A O 1
ATOM 1976 N N . ALA A 1 258 ? 7.208 -0.846 -6.769 1.00 97.25 258 ALA A N 1
ATOM 1977 C CA . ALA A 1 258 ? 8.552 -1.367 -7.010 1.00 97.25 258 ALA A CA 1
ATOM 1978 C C . ALA A 1 258 ? 8.551 -2.465 -8.086 1.00 97.25 258 ALA A C 1
ATOM 1980 O O . ALA A 1 258 ? 9.422 -2.487 -8.957 1.00 97.25 258 ALA A O 1
ATOM 1981 N N . ARG A 1 259 ? 7.520 -3.322 -8.101 1.00 96.44 259 ARG A N 1
ATOM 1982 C CA . ARG A 1 259 ? 7.291 -4.276 -9.191 1.00 96.44 259 ARG A CA 1
ATOM 1983 C C . ARG A 1 259 ? 7.135 -3.554 -10.527 1.00 96.44 259 ARG A C 1
ATOM 1985 O O . ARG A 1 259 ? 7.854 -3.867 -11.471 1.00 96.44 259 ARG A O 1
ATOM 1992 N N . ALA A 1 260 ? 6.231 -2.577 -10.608 1.00 95.69 260 ALA A N 1
ATOM 1993 C CA . ALA A 1 260 ? 6.020 -1.791 -11.823 1.00 95.69 260 ALA A CA 1
ATOM 1994 C C . ALA A 1 260 ? 7.300 -1.065 -12.279 1.00 95.69 260 ALA A C 1
ATOM 1996 O O . ALA A 1 260 ? 7.551 -0.970 -13.478 1.00 95.69 260 ALA A O 1
ATOM 1997 N N . ALA A 1 261 ? 8.144 -0.619 -11.345 1.00 95.94 261 ALA A N 1
ATOM 1998 C CA . ALA A 1 261 ? 9.426 0.004 -11.652 1.00 95.94 261 ALA A CA 1
ATOM 1999 C C . ALA A 1 261 ? 10.400 -0.966 -12.343 1.00 95.94 261 ALA A C 1
ATOM 2001 O O . ALA A 1 261 ? 11.074 -0.560 -13.286 1.00 95.94 261 ALA A O 1
ATOM 2002 N N . MET A 1 262 ? 10.440 -2.248 -11.956 1.00 95.88 262 MET A N 1
ATOM 2003 C CA . MET A 1 262 ? 11.246 -3.250 -12.675 1.00 95.88 262 MET A CA 1
ATOM 2004 C C . MET A 1 262 ? 10.781 -3.417 -14.129 1.00 95.88 262 MET A C 1
ATOM 2006 O O . MET A 1 262 ? 11.609 -3.404 -15.042 1.00 95.88 262 MET A O 1
ATOM 2010 N N . TYR A 1 263 ? 9.466 -3.497 -14.362 1.00 95.69 263 TYR A N 1
ATOM 2011 C CA . TYR A 1 263 ? 8.906 -3.533 -15.720 1.00 95.69 263 TYR A CA 1
ATOM 2012 C C . TYR A 1 263 ? 9.201 -2.249 -16.502 1.00 95.69 263 TYR A C 1
ATOM 2014 O O . TYR A 1 263 ? 9.530 -2.318 -17.685 1.00 95.69 263 TYR A O 1
ATOM 2022 N N . ALA A 1 264 ? 9.142 -1.087 -15.844 1.00 93.69 264 ALA A N 1
ATOM 2023 C CA . ALA A 1 264 ? 9.481 0.196 -16.450 1.00 93.69 264 ALA A CA 1
ATOM 2024 C C . ALA A 1 264 ? 10.952 0.251 -16.887 1.00 93.69 264 ALA A C 1
ATOM 2026 O O . ALA A 1 264 ? 11.245 0.684 -17.998 1.00 93.69 264 ALA A O 1
ATOM 2027 N N . MET A 1 265 ? 11.876 -0.251 -16.059 1.00 92.25 265 MET A N 1
ATOM 2028 C CA . MET A 1 265 ? 13.301 -0.345 -16.407 1.00 92.25 265 MET A CA 1
ATOM 2029 C C . MET A 1 265 ? 13.563 -1.304 -17.578 1.00 92.25 265 MET A C 1
ATOM 2031 O O . MET A 1 265 ? 14.536 -1.129 -18.310 1.00 92.25 265 MET A O 1
ATOM 2035 N N . ALA A 1 266 ? 12.698 -2.301 -17.775 1.00 92.50 266 ALA A N 1
ATOM 2036 C CA . ALA A 1 266 ? 12.723 -3.201 -18.926 1.00 92.50 266 ALA A CA 1
ATOM 2037 C C . ALA A 1 266 ? 11.965 -2.658 -20.157 1.00 92.50 266 ALA A C 1
ATOM 2039 O O . ALA A 1 266 ? 11.912 -3.340 -21.177 1.00 92.50 266 ALA A O 1
ATOM 2040 N N . LEU A 1 267 ? 11.381 -1.453 -20.072 1.00 92.38 267 LEU A N 1
ATOM 2041 C CA . LEU A 1 267 ? 10.474 -0.849 -21.061 1.00 92.38 267 LEU A CA 1
ATOM 2042 C C . LEU A 1 267 ? 9.226 -1.676 -21.401 1.00 92.38 267 LEU A C 1
ATOM 2044 O O . LEU A 1 267 ? 8.626 -1.493 -22.457 1.00 92.38 267 LEU A O 1
ATOM 2048 N N . GLN A 1 268 ? 8.813 -2.557 -20.496 1.00 93.88 268 GLN A N 1
ATOM 2049 C CA . GLN A 1 268 ? 7.693 -3.482 -20.688 1.00 93.88 268 GLN A CA 1
ATOM 2050 C C . GLN A 1 268 ? 6.472 -3.122 -19.839 1.00 93.88 268 GLN A C 1
ATOM 2052 O O . GLN A 1 268 ? 5.491 -3.864 -19.820 1.00 93.88 268 GLN A O 1
ATOM 2057 N N . LEU A 1 269 ? 6.488 -1.982 -19.139 1.00 92.75 269 LEU A N 1
ATOM 2058 C CA . LEU A 1 269 ? 5.336 -1.549 -18.350 1.00 92.75 269 LEU A CA 1
ATOM 2059 C C . LEU A 1 269 ? 4.059 -1.352 -19.198 1.00 92.75 269 LEU A C 1
ATOM 2061 O O . LEU A 1 269 ? 3.006 -1.777 -18.729 1.00 92.75 269 LEU A O 1
ATOM 2065 N N . PRO A 1 270 ? 4.094 -0.794 -20.430 1.00 92.19 270 PRO A N 1
ATOM 2066 C CA . PRO A 1 270 ? 2.904 -0.710 -21.283 1.00 92.19 270 PRO A CA 1
ATOM 2067 C C . PRO A 1 270 ? 2.242 -2.073 -21.542 1.00 92.19 270 PRO A C 1
ATOM 2069 O O . PRO A 1 270 ? 1.017 -2.186 -21.483 1.00 92.19 270 PRO A O 1
ATOM 2072 N N . GLU A 1 271 ? 3.042 -3.125 -21.742 1.00 91.19 271 GLU A N 1
ATOM 2073 C CA . GLU A 1 271 ? 2.547 -4.477 -22.029 1.00 91.19 271 GLU A CA 1
ATOM 2074 C C . GLU A 1 271 ? 1.756 -5.060 -20.852 1.00 91.19 271 GLU A C 1
ATOM 2076 O O . GLU A 1 271 ? 0.773 -5.770 -21.068 1.00 91.19 271 GLU A O 1
ATOM 2081 N N . GLN A 1 272 ? 2.109 -4.688 -19.613 1.00 89.00 272 GLN A N 1
ATOM 2082 C CA . GLN A 1 272 ? 1.358 -5.062 -18.405 1.00 89.00 272 GLN A CA 1
ATOM 2083 C C . GLN A 1 272 ? -0.073 -4.503 -18.401 1.00 89.00 272 GLN A C 1
ATOM 2085 O O . GLN A 1 272 ? -0.945 -5.032 -17.713 1.00 89.00 272 GLN A O 1
ATOM 2090 N N . PHE A 1 273 ? -0.324 -3.455 -19.188 1.00 84.56 273 PHE A N 1
ATOM 2091 C CA . PHE A 1 273 ? -1.636 -2.835 -19.370 1.00 84.56 273 PHE A CA 1
ATOM 2092 C C . PHE A 1 273 ? -2.278 -3.171 -20.723 1.00 84.56 273 PHE A C 1
ATOM 2094 O O . PHE A 1 273 ? -3.321 -2.612 -21.060 1.00 84.56 273 PHE A O 1
ATOM 2101 N N . GLY A 1 274 ? -1.678 -4.072 -21.510 1.00 85.38 274 GLY A N 1
ATOM 2102 C CA . GLY A 1 274 ? -2.154 -4.411 -22.852 1.00 85.38 274 GLY A CA 1
ATOM 2103 C C . GLY A 1 274 ? -1.933 -3.307 -23.891 1.00 85.38 274 GLY A C 1
ATOM 2104 O O . GLY A 1 274 ? -2.601 -3.304 -24.924 1.00 85.38 274 GLY A O 1
ATOM 2105 N N . LEU A 1 275 ? -1.018 -2.371 -23.626 1.00 82.06 275 LEU A N 1
ATOM 2106 C CA . LEU A 1 275 ? -0.628 -1.305 -24.545 1.00 82.06 275 LEU A CA 1
ATOM 2107 C C . LEU A 1 275 ? 0.600 -1.777 -25.345 1.00 82.06 275 LEU A C 1
ATOM 2109 O O . LEU A 1 275 ? 1.603 -2.168 -24.747 1.00 82.06 275 LEU A O 1
ATOM 2113 N N . ARG A 1 276 ? 0.508 -1.774 -26.680 1.00 67.69 276 ARG A N 1
ATOM 2114 C CA . ARG A 1 276 ? 1.603 -2.084 -27.617 1.00 67.69 276 ARG A CA 1
ATOM 2115 C C . ARG A 1 276 ? 1.836 -0.915 -28.558 1.00 67.69 276 ARG A C 1
ATOM 2117 O O . ARG A 1 276 ? 0.819 -0.330 -28.993 1.00 67.69 276 ARG A O 1
#

Solvent-accessible surface area (backbone atoms only — not comparable to full-atom values): 14830 Å² total; per-residue (Å²): 137,85,76,85,74,86,75,80,91,70,88,78,82,83,74,90,69,54,62,66,61,52,23,53,52,51,47,54,45,52,45,30,53,41,45,28,50,39,26,50,53,37,31,52,52,41,49,55,48,42,54,51,51,55,58,47,47,56,55,52,50,52,31,36,75,70,70,74,44,57,75,65,50,56,48,46,49,50,54,49,51,54,51,40,51,55,50,41,53,53,29,47,55,48,26,52,53,30,38,54,52,28,28,70,72,66,74,47,60,71,88,73,57,71,86,82,79,79,68,77,75,85,79,55,70,68,56,54,53,49,37,56,57,38,17,54,65,56,34,63,62,30,43,51,42,49,50,52,52,50,54,51,56,49,49,67,75,70,59,58,97,86,62,90,72,82,51,73,65,56,53,52,51,48,53,50,51,31,51,51,39,40,53,51,41,49,53,55,46,52,51,34,49,49,51,22,54,53,27,47,54,51,23,55,54,32,50,54,50,32,54,52,32,50,52,53,29,52,53,32,45,55,32,34,76,74,65,76,37,60,59,51,60,30,53,49,34,47,50,55,30,48,53,37,47,44,49,28,42,49,30,36,39,51,25,49,43,29,49,46,45,40,31,28,58,24,62,42,38,47,54,75,71,74,47,130

Secondary structure (DSSP, 8-state):
------------------HHHHHHHHHHHHHHHHHHHHHHHHHHHHHHHHHHHHHHHHHHHHHHHTT-S-HHHHHHHHHHHHHHHHHHHHHHHHHHHHHHHHHHHHS--GGGS--------PPPHHHHHHHHHHHHHH-HHHHHHHHHHHHHHHHHHS--TTS-PPPHHHHHHHHHHHHHHHHHHHHHHHHHHHHHHHHHHHHHHHHHHHHHHHHHHHHHHHHHHTTSS-HHHHHHHHHHHHHHHHHHHHHHHHHHHHHHHHHHHTT-HHHHTT--